Protein AF-A0A534Q1D2-F1 (afdb_monomer_lite)

Sequence (269 aa):
MFRPLPEMVKMGLDNPDNYYVSASIDPRRDYRIRGRRGTIHYLSFAAQNQNFAARDRITGGAGHLNDSELALAPDGSFEIIASAREHPGNWLRLAPDTKQILVRQTFLERARERPVEIAIECLGAPEPPPALDPARVPAQLLGSAMYAIGCAQWFADWVVGFRAKAPVNAFHLPSEDDHRRLGGDPNIRLWLGTWRLAPDEALVVEATPPKCHYWNFQLGNVWAESLDHRFQRVHINSSQAVYRDDGSFELVVAHRDPGHANWISTAGH

Foldseek 3Di:
DDDPDPVPDFAQLDDPQKDKDKDWDQQQFKKKKKWFPFFQLKKKKFQFQPQLLCLVLGPFTQFMDIPVQADADPRRMGMEMEHCDDDPGHYGHHDNRGTMMMMIGGHPPPVVGDDIDMDMDTPPDDPPDDDDDPVCVVVVVVSVVSSVVSRQVSQLVVLVVQVVQDPALDWDWDDLVVCRSNNHDNLDTDTDHHYDDDQPDKRKDKDQDDPDSKDKDFDDDSSSGTPNVVPFQGMDMPNQFDADPVRMGIAIEHCDCPVDSRYHHPNND

Secondary structure (DSSP, 8-state):
-----GGG---SS--TTEEEEEEE--TTS-EEEEEE--S-SEEEEEEE---TTSGGG---EEEEEEGGG----TTSEEEEEEESS--SSSEEEPPTT--EEEEEEE-SSTTT--PPPEEEEETT--SSPPPP-GGGHHHHHHHHHHHHHHHHHHHHHHHHHHTTTS-TTEEE---HHHHHHTT--TT----EEE----TT-EEEEEE---S-S--EEE-B-TTS-B--TTTS--EEETTTPPPPTTS-EEEEEESS--S-TTEEE-TT-

Structure (mmCIF, N/CA/C/O backbone):
data_AF-A0A534Q1D2-F1
#
_entry.id   AF-A0A534Q1D2-F1
#
loop_
_atom_site.group_PDB
_atom_site.id
_atom_site.type_symbol
_atom_site.label_atom_id
_atom_site.label_alt_id
_atom_site.label_comp_id
_atom_site.label_asym_id
_atom_site.label_entity_id
_atom_site.label_seq_id
_atom_site.pdbx_PDB_ins_code
_atom_site.Cartn_x
_atom_site.Cartn_y
_atom_site.Cartn_z
_atom_site.occupancy
_atom_site.B_iso_or_equiv
_atom_site.auth_seq_id
_atom_site.auth_comp_id
_atom_site.auth_asym_id
_atom_site.auth_atom_id
_atom_site.pdbx_PDB_model_num
ATOM 1 N N . MET A 1 1 ? -24.464 -0.354 -6.559 1.00 40.28 1 MET A N 1
ATOM 2 C CA . MET A 1 1 ? -23.948 0.786 -5.769 1.00 40.28 1 MET A CA 1
ATOM 3 C C . MET A 1 1 ? -22.912 1.500 -6.626 1.00 40.28 1 MET A C 1
ATOM 5 O O . MET A 1 1 ? -21.857 0.926 -6.855 1.00 40.28 1 MET A O 1
ATOM 9 N N . PHE A 1 2 ? -23.219 2.685 -7.162 1.00 28.73 2 PHE A N 1
ATOM 10 C CA . PHE A 1 2 ? -22.205 3.538 -7.791 1.00 28.73 2 PHE A CA 1
ATOM 11 C C . PHE A 1 2 ? -21.314 4.083 -6.668 1.00 28.73 2 PHE A C 1
ATOM 13 O O . PHE A 1 2 ? -21.805 4.803 -5.803 1.00 28.73 2 PHE A O 1
ATOM 20 N N . ARG A 1 3 ? -20.043 3.674 -6.612 1.00 40.34 3 ARG A N 1
ATOM 21 C CA . ARG A 1 3 ? -19.062 4.234 -5.670 1.00 40.34 3 ARG A CA 1
ATOM 22 C C . ARG A 1 3 ? -18.295 5.344 -6.397 1.00 40.34 3 ARG A C 1
ATOM 24 O O . ARG A 1 3 ? -17.876 5.094 -7.527 1.00 40.34 3 ARG A O 1
ATOM 31 N N . PRO A 1 4 ? -18.099 6.536 -5.807 1.00 35.62 4 PRO A N 1
ATOM 32 C CA . PRO A 1 4 ? -17.179 7.527 -6.357 1.00 35.62 4 PRO A CA 1
ATOM 33 C C . PRO A 1 4 ? -15.760 6.937 -6.325 1.00 35.62 4 PRO A C 1
ATOM 35 O O . PRO A 1 4 ? -15.128 6.865 -5.280 1.00 35.62 4 PRO A O 1
ATOM 38 N N . LEU A 1 5 ? -15.363 6.388 -7.474 1.00 48.91 5 LEU A N 1
ATOM 39 C CA . LEU A 1 5 ? -14.067 5.851 -7.905 1.00 48.91 5 LEU A CA 1
ATOM 40 C C . LEU A 1 5 ? -12.933 5.792 -6.847 1.00 48.91 5 LEU A C 1
ATOM 42 O O . LEU A 1 5 ? -12.006 6.599 -6.910 1.00 48.91 5 LEU A O 1
ATOM 46 N N . PRO A 1 6 ? -12.926 4.801 -5.933 1.00 63.53 6 PRO A N 1
ATOM 47 C CA . PRO A 1 6 ? -11.820 4.613 -4.986 1.00 63.53 6 PRO A CA 1
ATOM 48 C C . PRO A 1 6 ? -10.507 4.201 -5.675 1.00 63.53 6 PRO A C 1
ATOM 50 O O . PRO A 1 6 ? -9.436 4.585 -5.230 1.00 63.53 6 PRO A O 1
ATOM 53 N N . GLU A 1 7 ? -10.582 3.486 -6.802 1.00 70.62 7 GLU A N 1
ATOM 54 C CA . GLU A 1 7 ? -9.418 3.016 -7.580 1.00 70.62 7 GLU A CA 1
ATOM 55 C C . GLU A 1 7 ? -8.686 4.142 -8.341 1.00 70.62 7 GLU A C 1
ATOM 57 O O . GLU A 1 7 ? -7.623 3.916 -8.915 1.00 70.62 7 GLU A O 1
ATOM 62 N N . MET A 1 8 ? -9.264 5.350 -8.384 1.00 77.00 8 MET A N 1
ATOM 63 C CA . MET A 1 8 ? -8.689 6.524 -9.061 1.00 77.00 8 MET A CA 1
ATOM 64 C C . MET A 1 8 ? -7.986 7.485 -8.097 1.00 77.00 8 MET A C 1
ATOM 66 O O . MET A 1 8 ? -7.401 8.463 -8.552 1.00 77.00 8 MET A O 1
ATOM 70 N N . VAL A 1 9 ? -8.054 7.242 -6.786 1.00 86.62 9 VAL A N 1
ATOM 71 C CA . VAL A 1 9 ? -7.348 8.052 -5.789 1.00 86.62 9 VAL A CA 1
ATOM 72 C C . VAL A 1 9 ? -6.128 7.269 -5.334 1.00 86.62 9 VAL A C 1
ATOM 74 O O . VAL A 1 9 ? -6.250 6.270 -4.628 1.00 86.62 9 VAL A O 1
ATOM 77 N N . LYS A 1 10 ? -4.956 7.717 -5.777 1.00 90.12 10 LYS A N 1
ATOM 78 C CA . LYS A 1 10 ? -3.688 7.004 -5.640 1.00 90.12 10 LYS A CA 1
ATOM 79 C C . LYS A 1 10 ? -2.672 7.853 -4.909 1.00 90.12 10 LYS A C 1
ATOM 81 O O . LYS A 1 10 ? -2.709 9.078 -4.980 1.00 90.12 10 LYS A O 1
ATOM 86 N N . MET A 1 11 ? -1.812 7.194 -4.143 1.00 88.38 11 MET A N 1
ATOM 87 C CA . MET A 1 11 ? -0.863 7.880 -3.282 1.00 88.38 11 MET A CA 1
ATOM 88 C C . MET A 1 11 ? 0.226 6.919 -2.808 1.00 88.38 11 MET A C 1
ATOM 90 O O . MET A 1 11 ? -0.074 5.885 -2.213 1.00 88.38 11 MET A O 1
ATOM 94 N N . GLY A 1 12 ? 1.486 7.308 -2.992 1.00 88.44 12 GLY A N 1
ATOM 95 C CA . GLY A 1 12 ? 2.626 6.674 -2.333 1.00 88.44 12 GLY A CA 1
ATOM 96 C C . GLY A 1 12 ? 2.980 5.275 -2.802 1.00 88.44 12 GLY A C 1
ATOM 97 O O . GLY A 1 12 ? 3.298 4.426 -1.974 1.00 88.44 12 GLY A O 1
ATOM 98 N N . LEU A 1 13 ? 2.955 5.064 -4.117 1.00 92.06 13 LEU A N 1
ATOM 99 C CA . LEU A 1 13 ? 3.089 3.766 -4.770 1.00 92.06 13 LEU A CA 1
ATOM 100 C C . LEU A 1 13 ? 2.084 2.784 -4.165 1.00 92.06 13 LEU A C 1
ATOM 102 O O . LEU A 1 13 ? 2.448 1.718 -3.672 1.00 92.06 13 LEU A O 1
ATOM 106 N N . ASP A 1 14 ? 0.813 3.190 -4.178 1.00 92.88 14 ASP A N 1
ATOM 107 C CA . ASP A 1 14 ? -0.313 2.365 -3.757 1.00 92.88 14 ASP A CA 1
ATOM 108 C C . ASP A 1 14 ? -0.209 0.978 -4.394 1.00 92.88 14 ASP A C 1
ATOM 110 O O . ASP A 1 14 ? 0.035 0.860 -5.595 1.00 92.88 14 ASP A O 1
ATOM 114 N N . ASN A 1 15 ? -0.348 -0.075 -3.587 1.00 94.50 15 ASN A N 1
ATOM 115 C CA . ASN A 1 15 ? -0.260 -1.436 -4.096 1.00 94.50 15 ASN A CA 1
ATOM 116 C C . ASN A 1 15 ? -1.546 -1.781 -4.879 1.00 94.50 15 ASN A C 1
ATOM 118 O O . ASN A 1 15 ? -2.608 -1.814 -4.248 1.00 94.50 15 ASN A O 1
ATOM 122 N N . PRO A 1 16 ? -1.483 -2.101 -6.190 1.00 95.25 16 PRO A N 1
ATOM 123 C CA . PRO A 1 16 ? -2.644 -2.515 -6.985 1.00 95.25 16 PRO A CA 1
ATOM 124 C C . PRO A 1 16 ? -3.366 -3.752 -6.448 1.00 95.25 16 PRO A C 1
ATOM 126 O O . PRO A 1 16 ? -4.558 -3.943 -6.697 1.00 95.25 16 PRO A O 1
ATOM 129 N N . ASP A 1 17 ? -2.663 -4.595 -5.696 1.00 96.38 17 ASP A N 1
ATOM 130 C CA . ASP A 1 17 ? -3.223 -5.779 -5.054 1.00 96.38 17 ASP A CA 1
ATOM 131 C C . ASP A 1 17 ? -3.897 -5.456 -3.715 1.00 96.38 17 ASP A C 1
ATOM 133 O O . ASP A 1 17 ? -4.573 -6.307 -3.150 1.00 96.38 17 ASP A O 1
ATOM 137 N N . ASN A 1 18 ? -3.779 -4.235 -3.189 1.00 94.50 18 ASN A N 1
ATOM 138 C CA . ASN A 1 18 ? -4.399 -3.877 -1.919 1.00 94.50 18 ASN A CA 1
ATOM 139 C C . ASN A 1 18 ? -5.816 -3.314 -2.088 1.00 94.50 18 ASN A C 1
ATOM 141 O O . ASN A 1 18 ? -6.185 -2.683 -3.078 1.00 94.50 18 ASN A O 1
ATOM 145 N N . TYR A 1 19 ? -6.615 -3.503 -1.046 1.00 93.19 19 TYR A N 1
ATOM 146 C CA . TYR A 1 19 ? -7.805 -2.732 -0.738 1.00 93.19 19 TYR A CA 1
ATOM 147 C C . TYR A 1 19 ? -7.588 -2.049 0.609 1.00 93.19 19 TYR A C 1
ATOM 149 O O . TYR A 1 19 ? -7.548 -2.686 1.663 1.00 93.19 19 TYR A O 1
ATOM 157 N N . TYR A 1 20 ? -7.377 -0.738 0.558 1.00 91.38 20 TYR A N 1
ATOM 158 C CA . TYR A 1 20 ? -7.133 0.071 1.742 1.00 91.38 20 TYR A CA 1
ATOM 159 C C . TYR A 1 20 ? -8.450 0.616 2.282 1.00 91.38 20 TYR A C 1
ATOM 161 O O . TYR A 1 20 ? -9.256 1.177 1.540 1.00 91.38 20 TYR A O 1
ATOM 169 N N . VAL A 1 21 ? -8.643 0.500 3.591 1.00 92.12 21 VAL A N 1
ATOM 170 C CA . VAL A 1 21 ? -9.687 1.234 4.314 1.00 92.12 21 VAL A CA 1
ATOM 171 C C . VAL A 1 21 ? -9.079 1.861 5.554 1.00 92.12 21 VAL A C 1
ATOM 173 O O . VAL A 1 21 ? -8.101 1.354 6.105 1.00 92.12 21 VAL A O 1
ATOM 176 N N . SER A 1 22 ? -9.628 2.983 5.996 1.00 92.00 22 SER A N 1
ATOM 177 C CA . SER A 1 22 ? -9.112 3.672 7.169 1.00 92.00 22 SER A CA 1
ATOM 178 C C . SER A 1 22 ? -10.198 4.384 7.955 1.00 92.00 22 SER A C 1
ATOM 180 O O . SER A 1 22 ? -11.288 4.654 7.452 1.00 92.00 22 SER A O 1
ATOM 182 N N . ALA A 1 23 ? -9.872 4.691 9.206 1.00 92.75 23 ALA A N 1
ATOM 183 C CA . ALA A 1 23 ? -10.685 5.520 10.078 1.00 92.75 23 ALA A CA 1
ATOM 184 C C . ALA A 1 23 ? -9.803 6.559 10.772 1.00 92.75 23 ALA A C 1
ATOM 186 O O . ALA A 1 23 ? -8.755 6.217 11.327 1.00 92.75 23 ALA A O 1
ATOM 187 N N . SER A 1 24 ? -10.227 7.823 10.756 1.00 92.25 24 SER A N 1
ATOM 188 C CA . SER A 1 24 ? -9.632 8.862 11.600 1.00 92.25 24 SER A CA 1
ATOM 189 C C . SER A 1 24 ? -10.058 8.659 13.053 1.00 92.25 24 SER A C 1
ATOM 191 O O . SER A 1 24 ? -11.227 8.388 13.327 1.00 92.25 24 SER A O 1
ATOM 193 N N . ILE A 1 25 ? -9.118 8.816 13.984 1.00 92.44 25 ILE A N 1
ATOM 194 C CA . ILE A 1 25 ? -9.326 8.545 15.412 1.00 92.44 25 ILE A CA 1
ATOM 195 C C . ILE A 1 25 ? -8.729 9.650 16.299 1.00 92.44 25 ILE A C 1
ATOM 197 O O . ILE A 1 25 ? -7.826 10.385 15.897 1.00 92.44 25 ILE A O 1
ATOM 201 N N . ASP A 1 26 ? -9.241 9.762 17.524 1.00 92.75 26 ASP A N 1
ATOM 202 C CA . ASP A 1 26 ? -8.666 10.532 18.627 1.00 92.75 26 ASP A CA 1
ATOM 203 C C . ASP A 1 26 ? -7.921 9.550 19.545 1.00 92.75 26 ASP A C 1
ATOM 205 O O . ASP A 1 26 ? -8.566 8.712 20.175 1.00 92.75 26 ASP A O 1
ATOM 209 N N . PRO A 1 27 ? -6.586 9.636 19.669 1.00 93.56 27 PRO A N 1
ATOM 210 C CA . PRO A 1 27 ? -5.789 8.642 20.393 1.00 93.56 27 PRO A CA 1
ATOM 211 C C . PRO A 1 27 ? -6.036 8.640 21.907 1.00 93.56 27 PRO A C 1
ATOM 213 O O . PRO A 1 27 ? -5.512 7.790 22.621 1.00 93.56 27 PRO A O 1
ATOM 216 N N . ARG A 1 28 ? -6.816 9.602 22.416 1.00 94.69 28 ARG A N 1
ATOM 217 C CA . ARG A 1 28 ? -7.248 9.668 23.819 1.00 94.69 28 ARG A CA 1
ATOM 218 C C . ARG A 1 28 ? -8.479 8.805 24.104 1.00 94.69 28 ARG A C 1
ATOM 220 O O . ARG A 1 28 ? -8.912 8.744 25.253 1.00 94.69 28 ARG A O 1
ATOM 227 N N . ARG A 1 29 ? -9.086 8.222 23.070 1.00 95.69 29 ARG A N 1
ATOM 228 C CA . ARG A 1 29 ? -10.273 7.370 23.157 1.00 95.69 29 ARG A CA 1
ATOM 229 C C . ARG A 1 29 ? -9.905 5.930 22.824 1.00 95.69 29 ARG A C 1
ATOM 231 O O . ARG A 1 29 ? -8.924 5.682 22.126 1.00 95.69 29 ARG A O 1
ATOM 238 N N . ASP A 1 30 ? -10.738 5.016 23.300 1.00 97.00 30 ASP A N 1
ATOM 239 C CA . ASP A 1 30 ? -10.618 3.594 23.007 1.00 97.00 30 ASP A CA 1
ATOM 240 C C . ASP A 1 30 ? -11.627 3.223 21.913 1.00 97.00 30 ASP A C 1
ATOM 242 O O . ASP A 1 30 ? -12.740 3.757 21.861 1.00 97.00 30 ASP A O 1
ATOM 246 N N . TYR A 1 31 ? -11.240 2.311 21.030 1.00 97.94 31 TYR A N 1
ATOM 247 C CA . TYR A 1 31 ? -12.040 1.885 19.888 1.00 97.94 31 TYR A CA 1
ATOM 248 C C . TYR A 1 31 ? -12.165 0.372 19.867 1.00 97.94 31 TYR A C 1
ATOM 250 O O . TYR A 1 31 ? -11.216 -0.339 20.198 1.00 97.94 31 TYR A O 1
ATOM 258 N N . ARG A 1 32 ? -13.318 -0.118 19.413 1.00 98.12 32 ARG A N 1
ATOM 259 C CA . ARG A 1 32 ? -13.507 -1.531 19.095 1.00 98.12 32 ARG A CA 1
ATOM 260 C C . ARG A 1 32 ? -13.618 -1.698 17.589 1.00 98.12 32 ARG A C 1
ATOM 262 O O . ARG A 1 32 ? -14.435 -1.040 16.949 1.00 98.12 32 ARG A O 1
ATOM 269 N N . ILE A 1 33 ? -12.817 -2.604 17.042 1.00 98.38 33 ILE A N 1
ATOM 270 C CA . ILE A 1 33 ? -12.841 -2.997 15.635 1.00 98.38 33 ILE A CA 1
ATOM 271 C C . ILE A 1 33 ? -13.309 -4.447 15.562 1.00 98.38 33 ILE A C 1
ATOM 273 O O . ILE A 1 33 ? -12.753 -5.309 16.237 1.00 98.38 33 ILE A O 1
ATOM 277 N N . ARG A 1 34 ? -14.332 -4.723 14.755 1.00 98.06 34 ARG A N 1
ATOM 278 C CA . ARG A 1 34 ? -14.918 -6.059 14.589 1.00 98.06 34 ARG A CA 1
ATOM 279 C C . ARG A 1 34 ? -14.983 -6.443 13.120 1.00 98.06 34 ARG A C 1
ATOM 281 O O . ARG A 1 34 ? -15.248 -5.596 12.267 1.00 98.06 34 ARG A O 1
ATOM 288 N N . GLY A 1 35 ? -14.785 -7.725 12.843 1.00 96.38 35 GLY A N 1
ATOM 289 C CA . GLY A 1 35 ? -14.889 -8.289 11.501 1.00 96.38 35 GLY A CA 1
ATOM 290 C C . GLY A 1 35 ? -14.843 -9.815 11.517 1.00 96.38 35 GLY A C 1
ATOM 291 O O . GLY A 1 35 ? -14.852 -10.447 12.574 1.00 96.38 35 GLY A O 1
ATOM 292 N N . ARG A 1 36 ? -14.795 -10.418 10.328 1.00 96.06 36 ARG A N 1
ATOM 293 C CA . ARG A 1 36 ? -14.562 -11.860 10.136 1.00 96.06 36 ARG A CA 1
ATOM 294 C C . ARG A 1 36 ? -13.372 -12.048 9.212 1.00 96.06 36 ARG A C 1
ATOM 296 O O . ARG A 1 36 ? -13.309 -11.364 8.201 1.00 96.06 36 ARG A O 1
ATOM 303 N N . ARG A 1 37 ? -12.456 -12.976 9.511 1.00 94.81 37 ARG A N 1
ATOM 304 C CA . ARG A 1 37 ? -11.187 -13.130 8.767 1.00 94.81 37 ARG A CA 1
ATOM 305 C C . ARG A 1 37 ? -11.383 -13.269 7.251 1.00 94.81 37 ARG A C 1
ATOM 307 O O . ARG A 1 37 ? -10.545 -12.786 6.496 1.00 94.81 37 ARG A O 1
ATOM 314 N N . GLY A 1 38 ? -12.494 -13.859 6.808 1.00 94.25 38 GLY A N 1
ATOM 315 C CA . GLY A 1 38 ? -12.856 -13.925 5.392 1.00 94.25 38 GLY A CA 1
ATOM 316 C C . GLY A 1 38 ? -11.825 -14.687 4.558 1.00 94.25 38 GLY A C 1
ATOM 317 O O . GLY A 1 38 ? -11.162 -15.586 5.065 1.00 94.25 38 GLY A O 1
ATOM 318 N N . THR A 1 39 ? -11.716 -14.335 3.275 1.00 96.56 39 THR A N 1
ATOM 319 C CA . THR A 1 39 ? -10.866 -15.047 2.302 1.00 96.56 39 THR A CA 1
ATOM 320 C C . THR A 1 39 ? -9.719 -14.211 1.745 1.00 96.56 39 THR A C 1
ATOM 322 O O . THR A 1 39 ? -8.952 -14.735 0.951 1.00 96.56 39 THR A O 1
ATOM 325 N N . ILE A 1 40 ? -9.587 -12.936 2.132 1.00 97.19 40 ILE A N 1
ATOM 326 C CA . ILE A 1 40 ? -8.468 -12.093 1.690 1.00 97.19 40 ILE A CA 1
ATOM 327 C C . ILE A 1 40 ? -7.126 -12.752 2.032 1.00 97.19 40 ILE A C 1
ATOM 329 O O . ILE A 1 40 ? -6.987 -13.296 3.130 1.00 97.19 40 ILE A O 1
ATOM 333 N N . HIS A 1 41 ? -6.144 -12.705 1.131 1.00 97.38 41 HIS A N 1
ATOM 334 C CA . HIS A 1 41 ? -4.861 -13.377 1.356 1.00 97.38 41 HIS A CA 1
ATOM 335 C C . HIS A 1 41 ? -4.127 -12.838 2.585 1.00 97.38 41 HIS A C 1
ATOM 337 O O . HIS A 1 41 ? -3.767 -13.608 3.468 1.00 97.38 41 HIS A O 1
ATOM 343 N N . TYR A 1 42 ? -3.992 -11.515 2.694 1.00 97.06 42 TYR A N 1
ATOM 344 C CA . TYR A 1 42 ? -3.349 -10.863 3.837 1.00 97.06 42 TYR A CA 1
ATOM 345 C C . TYR A 1 42 ? -4.200 -9.717 4.378 1.00 97.06 42 TYR A C 1
ATOM 347 O O . TYR A 1 42 ? -4.820 -8.963 3.622 1.00 97.06 42 TYR A O 1
ATOM 355 N N . LEU A 1 43 ? -4.212 -9.576 5.702 1.00 96.81 43 LEU A N 1
ATOM 356 C CA . LEU A 1 43 ? -4.923 -8.523 6.417 1.00 96.81 43 LEU A CA 1
ATOM 357 C C . LEU A 1 43 ? -4.008 -7.949 7.500 1.00 96.81 43 LEU A C 1
ATOM 359 O O . LEU A 1 43 ? -3.499 -8.692 8.333 1.00 96.81 43 LEU A O 1
ATOM 363 N N . SER A 1 44 ? -3.844 -6.627 7.527 1.00 95.62 44 SER A N 1
ATOM 364 C CA . SER A 1 44 ? -3.133 -5.944 8.608 1.00 95.62 44 SER A CA 1
ATOM 365 C C . SER A 1 44 ? -3.800 -4.649 9.044 1.00 95.62 44 SER A C 1
ATOM 367 O O . SER A 1 44 ? -4.503 -3.993 8.275 1.00 95.62 44 SER A O 1
ATOM 369 N N . PHE A 1 45 ? -3.558 -4.283 10.299 1.00 95.31 45 PHE A N 1
ATOM 370 C CA . PHE A 1 45 ? -4.053 -3.093 10.973 1.00 95.31 45 PHE A CA 1
ATOM 371 C C . PHE A 1 45 ? -2.860 -2.301 11.483 1.00 95.31 45 PHE A C 1
ATOM 373 O O . PHE A 1 45 ? -1.992 -2.843 12.159 1.00 95.31 45 PHE A O 1
ATOM 380 N N . ALA A 1 46 ? -2.820 -1.008 11.192 1.00 91.81 46 ALA A N 1
ATOM 381 C CA . ALA A 1 46 ? -1.750 -0.133 11.635 1.00 91.81 46 ALA A CA 1
ATOM 382 C C . ALA A 1 46 ? -2.328 1.140 12.253 1.00 91.81 46 ALA A C 1
ATOM 384 O O . ALA A 1 46 ? -3.070 1.875 11.603 1.00 91.81 46 ALA A O 1
ATOM 385 N N . ALA A 1 47 ? -1.948 1.425 13.494 1.00 91.69 47 ALA A N 1
ATOM 386 C CA . ALA A 1 47 ? -2.195 2.704 14.144 1.00 91.69 47 ALA A CA 1
ATOM 387 C C . ALA A 1 47 ? -1.115 3.689 13.689 1.00 91.69 47 ALA A C 1
ATOM 389 O O . ALA A 1 47 ? 0.045 3.527 14.051 1.00 91.69 47 ALA A O 1
ATOM 390 N N . GLN A 1 48 ? -1.460 4.676 12.863 1.00 85.38 48 GLN A N 1
ATOM 391 C CA . GLN A 1 48 ? -0.488 5.533 12.184 1.00 85.38 48 GLN A CA 1
ATOM 392 C C . GLN A 1 48 ? -0.750 7.029 12.386 1.00 85.38 48 GLN A C 1
ATOM 394 O O . GLN A 1 48 ? -1.868 7.489 12.650 1.00 85.38 48 GLN A O 1
ATOM 399 N N . ASN A 1 49 ? 0.321 7.796 12.203 1.00 80.56 49 ASN A N 1
ATOM 400 C CA . ASN A 1 49 ? 0.291 9.241 12.046 1.00 80.56 49 ASN A CA 1
ATOM 401 C C . ASN A 1 49 ? 0.928 9.612 10.695 1.00 80.56 49 ASN A C 1
ATOM 403 O O . ASN A 1 49 ? 2.122 9.887 10.604 1.00 80.56 49 ASN A O 1
ATOM 407 N N . GLN A 1 50 ? 0.128 9.568 9.627 1.00 70.88 50 GLN A N 1
ATOM 408 C CA . GLN A 1 50 ? 0.540 9.943 8.269 1.00 70.88 50 GLN A CA 1
ATOM 409 C C . GLN A 1 50 ? -0.028 11.320 7.903 1.00 70.88 50 GLN A C 1
ATOM 411 O O . GLN A 1 50 ? -0.953 11.451 7.100 1.00 70.88 50 GLN A O 1
ATOM 416 N N . ASN A 1 51 ? 0.509 12.373 8.521 1.00 70.81 51 ASN A N 1
ATOM 417 C CA . ASN A 1 51 ? 0.188 13.743 8.130 1.00 70.81 51 ASN A CA 1
ATOM 418 C C . ASN A 1 51 ? 1.233 14.282 7.143 1.00 70.81 51 ASN A C 1
ATOM 420 O O . ASN A 1 51 ? 2.213 14.905 7.546 1.00 70.81 51 ASN A O 1
ATOM 424 N N . PHE A 1 52 ? 1.005 14.085 5.843 1.00 69.25 52 PHE A N 1
ATOM 425 C CA . PHE A 1 52 ? 1.934 14.530 4.796 1.00 69.25 52 PHE A CA 1
ATOM 426 C C . PHE A 1 52 ? 2.086 16.060 4.691 1.00 69.25 52 PHE A C 1
ATOM 428 O O . PHE A 1 52 ? 3.061 16.536 4.113 1.00 69.25 52 PHE A O 1
ATOM 435 N N . ALA A 1 53 ? 1.183 16.846 5.294 1.00 59.19 53 ALA A N 1
ATOM 436 C CA . ALA A 1 53 ? 1.333 18.301 5.399 1.00 59.19 53 ALA A CA 1
ATOM 437 C C . ALA A 1 53 ? 2.259 18.745 6.547 1.00 59.19 53 ALA A C 1
ATOM 439 O O . ALA A 1 53 ? 2.690 19.895 6.570 1.00 59.19 53 ALA A O 1
ATOM 440 N N . ALA A 1 54 ? 2.585 17.853 7.488 1.00 61.34 54 ALA A N 1
ATOM 441 C CA . ALA A 1 54 ? 3.479 18.110 8.616 1.00 61.34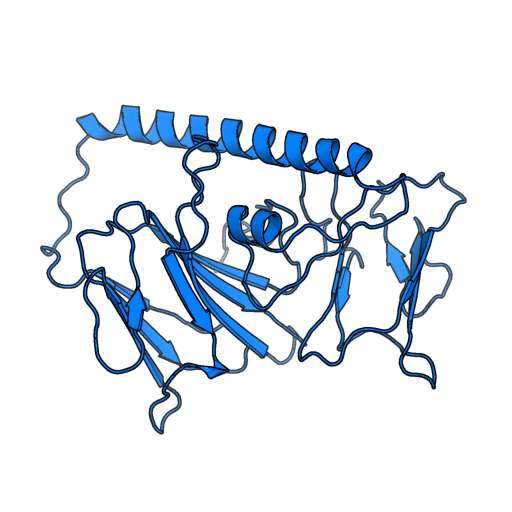 54 ALA A CA 1
ATOM 442 C C . ALA A 1 54 ? 4.614 17.075 8.618 1.00 61.34 54 ALA A C 1
ATOM 444 O O . ALA A 1 54 ? 4.606 16.106 9.378 1.00 61.34 54 ALA A O 1
ATOM 445 N N . ARG A 1 55 ? 5.574 17.272 7.703 1.00 57.75 55 ARG A N 1
ATOM 446 C CA . ARG A 1 55 ? 6.640 16.308 7.367 1.00 57.75 55 ARG A CA 1
ATOM 447 C C . ARG A 1 55 ? 7.499 15.879 8.563 1.00 57.75 55 ARG A C 1
ATOM 449 O O . ARG A 1 55 ? 7.999 14.762 8.581 1.00 57.75 55 ARG A O 1
ATOM 456 N N . ASP A 1 56 ? 7.651 16.752 9.554 1.00 55.25 56 ASP A N 1
ATOM 457 C CA . ASP A 1 56 ? 8.396 16.546 10.802 1.00 55.25 56 ASP A CA 1
ATOM 458 C C . ASP A 1 56 ? 7.660 15.664 11.827 1.00 55.25 56 ASP A C 1
ATOM 460 O O . ASP A 1 56 ? 8.243 15.279 12.839 1.00 55.25 56 ASP A O 1
ATOM 464 N N . ARG A 1 57 ? 6.385 15.335 11.581 1.00 54.41 57 ARG A N 1
ATOM 465 C CA . ARG A 1 57 ? 5.507 14.623 12.525 1.00 54.41 57 ARG A CA 1
ATOM 466 C C . ARG A 1 57 ? 5.082 13.234 12.060 1.00 54.41 57 ARG A C 1
ATOM 468 O O . ARG A 1 57 ? 4.220 12.640 12.700 1.00 54.41 57 ARG A O 1
ATOM 475 N N . ILE A 1 58 ? 5.646 12.715 10.968 1.00 57.78 58 ILE A N 1
ATOM 476 C CA . ILE A 1 58 ? 5.389 11.335 10.538 1.00 57.78 58 ILE A CA 1
ATOM 477 C C . ILE A 1 58 ? 6.261 10.402 11.385 1.00 57.78 58 ILE A C 1
ATOM 479 O O . ILE A 1 58 ? 7.475 10.331 11.209 1.00 57.78 58 ILE A O 1
ATOM 483 N N . THR A 1 59 ? 5.646 9.698 12.330 1.00 55.56 59 THR A N 1
ATOM 484 C CA . THR A 1 59 ? 6.344 8.899 13.355 1.00 55.56 59 THR A CA 1
ATOM 485 C C . THR A 1 59 ? 6.274 7.386 13.116 1.00 55.56 59 THR A C 1
ATOM 487 O O . THR A 1 59 ? 6.682 6.602 13.969 1.00 55.56 59 THR A O 1
ATOM 490 N N . GLY A 1 60 ? 5.828 6.944 11.935 1.00 58.97 60 GLY A N 1
ATOM 491 C CA . GLY A 1 60 ? 5.560 5.527 11.675 1.00 58.97 60 GLY A CA 1
ATOM 492 C C . GLY A 1 60 ? 4.334 5.018 12.446 1.00 58.97 60 GLY A C 1
ATOM 493 O O . GLY A 1 60 ? 3.510 5.799 12.925 1.00 58.97 60 GLY A O 1
ATOM 494 N N . GLY A 1 61 ? 4.157 3.696 12.505 1.00 67.56 61 GLY A N 1
ATOM 495 C CA . GLY A 1 61 ? 3.030 3.078 13.210 1.00 67.56 61 GLY A CA 1
ATOM 496 C C . GLY A 1 61 ? 3.281 2.922 14.715 1.00 67.56 61 GLY A C 1
ATOM 497 O O . GLY A 1 61 ? 4.282 2.332 15.108 1.00 67.56 61 GLY A O 1
ATOM 498 N N . ALA A 1 62 ? 2.363 3.400 15.558 1.00 77.31 62 ALA A N 1
ATOM 499 C CA . ALA A 1 62 ? 2.384 3.243 17.018 1.00 77.31 62 ALA A CA 1
ATOM 500 C C . ALA A 1 62 ? 2.060 1.818 17.501 1.00 77.31 62 ALA A C 1
ATOM 502 O O . ALA A 1 62 ? 2.417 1.443 18.625 1.00 77.31 62 ALA A O 1
ATOM 503 N N . GLY A 1 63 ? 1.376 1.066 16.642 1.00 87.75 63 GLY A N 1
ATOM 504 C CA . GLY A 1 63 ? 0.978 -0.321 16.810 1.00 87.75 63 GLY A CA 1
ATOM 505 C C . GLY A 1 63 ? 0.664 -0.927 15.443 1.00 87.75 63 GLY A C 1
ATOM 506 O O . GLY A 1 63 ? 0.211 -0.226 14.530 1.00 87.75 63 GLY A O 1
ATOM 507 N N . HIS A 1 64 ? 0.926 -2.221 15.302 1.00 92.81 64 HIS A N 1
ATOM 508 C CA . HIS A 1 64 ? 0.630 -3.005 14.109 1.00 92.81 64 HIS A CA 1
ATOM 509 C C . HIS A 1 64 ? 0.165 -4.395 14.539 1.00 92.81 64 HIS A C 1
ATOM 511 O O . HIS A 1 64 ? 0.640 -4.908 15.547 1.00 92.81 64 HIS A O 1
ATOM 517 N N . LEU A 1 65 ? -0.796 -4.943 13.804 1.00 94.31 65 LEU A N 1
ATOM 518 C CA . LEU A 1 65 ? -1.224 -6.333 13.889 1.00 94.31 65 LEU A CA 1
ATOM 519 C C . LEU A 1 65 ? -1.414 -6.848 12.470 1.00 94.31 65 LEU A C 1
ATOM 521 O O . LEU A 1 65 ? -1.961 -6.137 11.622 1.00 94.31 65 LEU A O 1
ATOM 525 N N . ASN A 1 66 ? -1.046 -8.094 12.225 1.00 94.56 66 ASN A N 1
ATOM 526 C CA . ASN A 1 66 ? -1.445 -8.819 11.029 1.00 94.56 66 ASN A CA 1
ATOM 527 C C . ASN A 1 66 ? -2.282 -10.053 11.373 1.00 94.56 66 ASN A C 1
ATOM 529 O O . ASN A 1 66 ? -2.430 -10.440 12.529 1.00 94.56 66 ASN A O 1
ATOM 533 N N . ASP A 1 67 ? -2.874 -10.650 10.352 1.00 93.31 67 ASP A N 1
ATOM 534 C CA . ASP A 1 67 ? -3.785 -11.776 10.469 1.00 93.31 67 ASP A CA 1
ATOM 535 C C . ASP A 1 67 ? -3.209 -13.012 11.159 1.00 93.31 67 ASP A C 1
ATOM 537 O O . ASP A 1 67 ? -3.965 -13.708 11.834 1.00 93.31 67 ASP A O 1
ATOM 541 N N . SER A 1 68 ? -1.905 -13.269 11.038 1.00 93.81 68 SER A N 1
ATOM 542 C CA . SER A 1 68 ? -1.255 -14.383 11.741 1.00 93.81 68 SER A CA 1
ATOM 543 C C . SER A 1 68 ? -1.173 -14.179 13.259 1.00 93.81 68 SER A C 1
ATOM 545 O O . SER A 1 68 ? -1.044 -15.150 14.003 1.00 93.81 68 SER A O 1
ATOM 547 N N . GLU A 1 69 ? -1.293 -12.933 13.724 1.00 94.19 69 GLU A N 1
ATOM 548 C CA . GLU A 1 69 ? -1.267 -12.554 15.140 1.00 94.19 69 GLU A CA 1
ATOM 549 C C . GLU A 1 69 ? -2.676 -12.468 15.748 1.00 94.19 69 GLU A C 1
ATOM 551 O O . GLU A 1 69 ? -2.819 -12.382 16.969 1.00 94.19 69 GLU A O 1
ATOM 556 N N . LEU A 1 70 ? -3.731 -12.482 14.922 1.00 96.06 70 LEU A N 1
ATOM 557 C CA . LEU A 1 70 ? -5.104 -12.337 15.398 1.00 96.06 70 LEU A CA 1
ATOM 558 C C . LEU A 1 70 ? -5.606 -13.624 16.056 1.00 96.06 70 LEU A C 1
ATOM 560 O O . LEU A 1 70 ? -5.754 -14.668 15.421 1.00 96.06 70 LEU A O 1
ATOM 564 N N . ALA A 1 71 ? -6.008 -13.511 17.316 1.00 97.50 71 ALA A N 1
ATOM 565 C CA . ALA A 1 71 ? -6.873 -14.483 17.956 1.00 97.50 71 ALA A CA 1
ATOM 566 C C . ALA A 1 71 ? -8.268 -14.419 17.316 1.00 97.50 71 ALA A C 1
ATOM 568 O O . ALA A 1 71 ? -8.973 -13.407 17.416 1.00 97.50 71 ALA A O 1
ATOM 569 N N . LEU A 1 72 ? -8.657 -15.512 16.661 1.00 97.44 72 LEU A N 1
ATOM 570 C CA . LEU A 1 72 ? -9.966 -15.677 16.036 1.00 97.44 72 LEU A CA 1
ATOM 571 C C . LEU A 1 72 ? -10.886 -16.505 16.936 1.00 97.44 72 LEU A C 1
ATOM 573 O O . LEU A 1 72 ? -10.469 -17.488 17.550 1.00 97.44 72 LEU A O 1
ATOM 577 N N . ALA A 1 73 ? -12.160 -16.133 16.977 1.00 97.00 73 ALA A N 1
ATOM 578 C CA . ALA A 1 73 ? -13.200 -16.972 17.553 1.00 97.00 73 ALA A CA 1
ATOM 579 C C . ALA A 1 73 ? -13.454 -18.216 16.670 1.00 97.00 73 ALA A C 1
ATOM 581 O O . ALA A 1 73 ? -13.095 -18.213 15.489 1.00 97.00 73 ALA A O 1
ATOM 582 N N . PRO A 1 74 ? -14.126 -19.267 17.185 1.00 97.12 74 PRO A N 1
ATOM 583 C CA . PRO A 1 74 ? -14.397 -20.490 16.418 1.00 97.12 74 PRO A CA 1
ATOM 584 C C . PRO A 1 74 ? -15.176 -20.276 15.113 1.00 97.12 74 PRO A C 1
ATOM 586 O O . PRO A 1 74 ? -15.068 -21.075 14.189 1.00 97.12 74 PRO A O 1
ATOM 589 N N . ASP A 1 75 ? -15.960 -19.202 15.021 1.00 95.56 75 ASP A N 1
ATOM 590 C CA . ASP A 1 75 ? -16.704 -18.843 13.814 1.00 95.56 75 ASP A CA 1
ATOM 591 C C . ASP A 1 75 ? -15.872 -18.005 12.814 1.00 95.56 75 ASP A C 1
ATOM 593 O O . ASP A 1 75 ? -16.375 -17.599 11.764 1.00 95.56 75 ASP A O 1
ATOM 597 N N . GLY A 1 76 ? -14.602 -17.733 13.126 1.00 95.44 76 GLY A N 1
ATOM 598 C CA . GLY A 1 76 ? -13.693 -16.913 12.326 1.00 95.44 76 GLY A CA 1
ATOM 599 C C . GLY A 1 76 ? -13.883 -15.403 12.497 1.00 95.44 76 GLY A C 1
ATOM 600 O O . GLY A 1 76 ? -13.314 -14.630 11.720 1.00 95.44 76 GLY A O 1
ATOM 601 N N . SER A 1 77 ? -14.690 -14.960 13.467 1.00 97.44 77 SER A N 1
ATOM 602 C CA . SER A 1 77 ? -14.771 -13.548 13.848 1.00 97.44 77 SER A CA 1
ATOM 603 C C . SER A 1 77 ? -13.559 -13.105 14.669 1.00 97.44 77 SER A C 1
ATOM 605 O O . SER A 1 77 ? -12.895 -13.913 15.319 1.00 97.44 77 SER A O 1
ATOM 607 N N . PHE A 1 78 ? -13.265 -11.808 14.626 1.00 97.56 78 PHE A N 1
ATOM 608 C CA . PHE A 1 78 ? -12.261 -11.175 15.474 1.00 97.56 78 PHE A CA 1
ATOM 609 C C . PHE A 1 78 ? -12.800 -9.872 16.061 1.00 97.56 78 PHE A C 1
ATOM 611 O O . PHE A 1 78 ? -13.611 -9.168 15.451 1.00 97.56 78 PHE A O 1
ATOM 618 N N . GLU A 1 79 ? -12.290 -9.541 17.241 1.00 98.06 79 GLU A N 1
ATOM 619 C CA . GLU A 1 79 ? -12.441 -8.242 17.884 1.00 98.06 79 GLU A CA 1
ATOM 620 C C . GLU A 1 79 ? -11.046 -7.721 18.229 1.00 98.06 79 GLU A C 1
ATOM 622 O O . GLU A 1 79 ? -10.231 -8.481 18.748 1.00 98.06 79 GLU A O 1
ATOM 627 N N . ILE A 1 80 ? -10.776 -6.453 17.918 1.00 98.50 80 ILE A N 1
ATOM 628 C CA . ILE A 1 80 ? -9.546 -5.738 18.271 1.00 98.50 80 ILE A CA 1
ATOM 629 C C . ILE A 1 80 ? -9.926 -4.525 19.116 1.00 98.50 80 ILE A C 1
ATOM 631 O O . ILE A 1 80 ? -10.794 -3.740 18.720 1.00 98.50 80 ILE A O 1
ATOM 635 N N . ILE A 1 81 ? -9.247 -4.344 20.247 1.00 98.44 81 ILE A N 1
ATOM 636 C CA . ILE A 1 81 ? -9.315 -3.108 21.029 1.00 98.44 81 ILE A CA 1
ATOM 637 C C . ILE A 1 81 ? -8.138 -2.221 20.635 1.00 98.44 81 ILE A C 1
ATOM 639 O O . ILE A 1 81 ? -6.984 -2.614 20.791 1.00 98.44 81 ILE A O 1
ATOM 643 N N . ALA A 1 82 ? -8.425 -1.029 20.115 1.00 97.94 82 ALA A N 1
ATOM 644 C CA . ALA A 1 82 ? -7.410 -0.022 19.839 1.00 97.94 82 ALA A CA 1
ATOM 645 C C . ALA A 1 82 ? -7.442 1.060 20.922 1.00 97.94 82 ALA A C 1
ATOM 647 O O . ALA A 1 82 ? -8.448 1.751 21.087 1.00 97.94 82 ALA A O 1
ATOM 648 N N . SER A 1 83 ? -6.352 1.192 21.672 1.00 97.31 83 SER A N 1
ATOM 649 C CA . SER A 1 83 ? -6.287 2.017 22.885 1.00 97.31 83 SER A CA 1
ATOM 650 C C . SER A 1 83 ? -4.849 2.396 23.235 1.00 97.31 83 SER A C 1
ATOM 652 O O . SER A 1 83 ? -3.891 1.723 22.844 1.00 97.31 83 SER A O 1
ATOM 654 N N . ALA A 1 84 ? -4.685 3.463 24.021 1.00 95.94 84 ALA A N 1
ATOM 655 C CA . ALA A 1 84 ? -3.381 3.831 24.582 1.00 95.94 84 ALA A CA 1
ATOM 656 C C . ALA A 1 84 ? -2.949 2.903 25.734 1.00 95.94 84 ALA A C 1
ATOM 658 O O . ALA A 1 84 ? -1.757 2.694 25.956 1.00 95.94 84 ALA A O 1
ATOM 659 N N . ARG A 1 85 ? -3.921 2.353 26.473 1.00 95.69 85 ARG A N 1
ATOM 660 C CA . ARG A 1 85 ? -3.700 1.352 27.527 1.00 95.69 85 ARG A CA 1
ATOM 661 C C . ARG A 1 85 ? -3.680 -0.043 26.929 1.00 95.69 85 ARG A C 1
ATOM 663 O O . ARG A 1 85 ? -4.390 -0.284 25.961 1.00 95.69 85 ARG A O 1
ATOM 670 N N . GLU A 1 86 ? -2.916 -0.939 27.531 1.00 96.31 86 GLU A N 1
ATOM 671 C CA . GLU A 1 86 ? -2.876 -2.351 27.154 1.00 96.31 86 GLU A CA 1
ATOM 672 C C . GLU A 1 86 ? -4.197 -3.065 27.470 1.00 96.31 86 GLU A C 1
A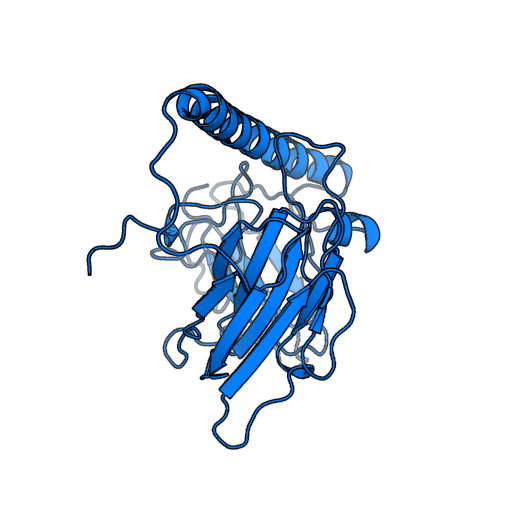TOM 674 O O . GLU A 1 86 ? -4.832 -2.792 28.492 1.00 96.31 86 GLU A O 1
ATOM 679 N N . HIS A 1 87 ? -4.610 -3.967 26.578 1.00 96.00 87 HIS A N 1
ATOM 680 C CA . HIS A 1 87 ? -5.786 -4.822 26.730 1.00 96.00 87 HIS A CA 1
ATOM 681 C C . HIS A 1 87 ? -5.424 -6.281 26.417 1.00 96.00 87 HIS A C 1
ATOM 683 O O . HIS A 1 87 ? -4.546 -6.524 25.591 1.00 96.00 87 HIS A O 1
ATOM 689 N N . PRO A 1 88 ? -6.098 -7.263 27.042 1.00 95.94 88 PRO A N 1
ATOM 690 C CA . PRO A 1 88 ? -5.904 -8.667 26.703 1.00 95.94 88 PRO A CA 1
ATOM 691 C C . PRO A 1 88 ? -6.469 -8.997 25.313 1.00 95.94 88 PRO A C 1
ATOM 693 O O . PRO A 1 88 ? -7.426 -8.373 24.852 1.00 95.94 88 PRO A O 1
ATOM 696 N N . GLY A 1 89 ? -5.931 -10.045 24.687 1.00 96.44 89 GLY A N 1
ATOM 697 C CA . GLY A 1 89 ? -6.353 -10.493 23.359 1.00 96.44 89 GLY A CA 1
ATOM 698 C C . GLY A 1 89 ? -5.763 -9.627 22.248 1.00 96.44 89 GLY A C 1
ATOM 699 O O . GLY A 1 89 ? -4.614 -9.200 22.336 1.00 96.44 89 GLY A O 1
ATOM 700 N N . ASN A 1 90 ? -6.540 -9.375 21.192 1.00 98.19 90 ASN A N 1
ATOM 701 C CA . ASN A 1 90 ? -6.070 -8.552 20.081 1.00 98.19 90 ASN A CA 1
ATOM 702 C C . ASN A 1 90 ? -6.076 -7.073 20.493 1.00 98.19 90 ASN A C 1
ATOM 704 O O . ASN A 1 90 ? -7.125 -6.421 20.518 1.00 98.19 90 ASN A O 1
ATOM 708 N N . TRP A 1 91 ? -4.898 -6.538 20.794 1.00 97.81 91 TRP A N 1
ATOM 709 C CA . TRP A 1 91 ? -4.720 -5.144 21.180 1.00 97.81 91 TRP A CA 1
ATOM 710 C C . TRP A 1 91 ? -3.873 -4.388 20.158 1.00 97.81 91 TRP A C 1
ATOM 712 O O . TRP A 1 91 ? -2.742 -4.765 19.859 1.00 97.81 91 TRP A O 1
ATOM 722 N N . LEU A 1 92 ? -4.420 -3.286 19.642 1.00 96.88 92 LEU A N 1
ATOM 723 C CA . LEU A 1 92 ? -3.715 -2.370 18.753 1.00 96.88 92 LEU A CA 1
ATOM 724 C C . LEU A 1 92 ? -3.331 -1.100 19.519 1.00 96.88 92 LEU A C 1
ATOM 726 O O . LEU A 1 92 ? -4.163 -0.231 19.786 1.00 96.88 92 LEU A O 1
ATOM 730 N N . ARG A 1 93 ? -2.047 -0.970 19.854 1.00 95.19 93 ARG A N 1
ATOM 731 C CA . ARG A 1 93 ? -1.531 0.179 20.605 1.00 95.19 93 ARG A CA 1
ATOM 732 C C . ARG A 1 93 ? -1.717 1.504 19.855 1.00 95.19 93 ARG A C 1
ATOM 734 O O . ARG A 1 93 ? -1.292 1.645 18.709 1.00 95.19 93 ARG A O 1
ATOM 741 N N . LEU A 1 94 ? -2.257 2.506 20.551 1.00 94.62 94 LEU A N 1
ATOM 742 C CA . LEU A 1 94 ? -2.312 3.902 20.104 1.00 94.62 94 LEU A CA 1
ATOM 743 C C . LEU A 1 94 ? -1.248 4.742 20.825 1.00 94.62 94 LEU A C 1
ATOM 745 O O . LEU A 1 94 ? -1.117 4.682 22.047 1.00 94.62 94 LEU A O 1
ATOM 749 N N . ALA A 1 95 ? -0.503 5.559 20.081 1.00 91.75 95 ALA A N 1
ATOM 750 C CA . ALA A 1 95 ? 0.377 6.583 20.646 1.00 91.75 95 ALA A CA 1
ATOM 751 C C . ALA A 1 95 ? -0.345 7.942 20.720 1.00 91.75 95 ALA A C 1
ATOM 753 O O . ALA A 1 95 ? -1.298 8.161 19.968 1.00 91.75 95 ALA A O 1
ATOM 754 N N . PRO A 1 96 ? 0.111 8.891 21.564 1.00 91.12 96 PRO A N 1
ATOM 755 C CA . PRO A 1 96 ? -0.528 10.206 21.719 1.00 91.12 96 PRO A CA 1
ATOM 756 C C . PRO A 1 96 ? -0.695 11.012 20.422 1.00 91.12 96 PRO A C 1
ATOM 758 O O . PRO A 1 96 ? -1.551 11.894 20.327 1.00 91.12 96 PRO A O 1
ATOM 761 N N . ASP A 1 97 ? 0.127 10.727 19.419 1.00 88.38 97 ASP A N 1
ATOM 762 C CA . ASP A 1 97 ? 0.129 11.369 18.113 1.00 88.38 97 ASP A CA 1
ATOM 763 C C . ASP A 1 97 ? -0.577 10.550 17.022 1.00 88.38 97 ASP A C 1
ATOM 765 O O . ASP A 1 97 ? -0.735 11.057 15.916 1.00 88.38 97 ASP A O 1
ATOM 769 N N . THR A 1 98 ? -1.075 9.342 17.312 1.00 89.94 98 THR A N 1
ATOM 770 C CA . THR A 1 98 ? -1.835 8.539 16.337 1.00 89.94 98 THR A CA 1
ATOM 771 C C . THR A 1 98 ? -3.080 9.299 15.874 1.00 89.94 98 THR A C 1
ATOM 773 O O . THR A 1 98 ? -3.800 9.878 16.688 1.00 89.94 98 THR A O 1
ATOM 776 N N . LYS A 1 99 ? -3.339 9.314 14.560 1.00 89.00 99 LYS A N 1
ATOM 777 C CA . LYS A 1 99 ? -4.496 10.011 13.956 1.00 89.00 99 LYS A CA 1
ATOM 778 C C . LYS A 1 99 ? -5.388 9.115 13.119 1.00 89.00 99 LYS A C 1
ATOM 780 O O . LYS A 1 99 ? -6.513 9.502 12.807 1.00 89.00 99 LYS A O 1
ATOM 785 N N . GLN A 1 100 ? -4.903 7.936 12.757 1.00 90.50 100 GLN A N 1
ATOM 786 C CA . GLN A 1 100 ? -5.595 7.050 11.845 1.00 90.50 100 GLN A CA 1
ATOM 787 C C . GLN A 1 100 ? -5.312 5.597 12.197 1.00 90.50 100 GLN A C 1
ATOM 789 O O . GLN A 1 100 ? -4.200 5.248 12.587 1.00 90.50 100 GLN A O 1
ATOM 794 N N . ILE A 1 101 ? -6.312 4.748 11.997 1.00 93.69 101 ILE A N 1
ATOM 795 C CA . ILE A 1 101 ? -6.111 3.309 11.860 1.00 93.69 101 ILE A CA 1
ATOM 796 C C . ILE A 1 101 ? -6.242 2.988 10.374 1.00 93.69 101 ILE A C 1
ATOM 798 O O . ILE A 1 101 ? -7.265 3.290 9.758 1.00 93.69 101 ILE A O 1
ATOM 802 N N . LEU A 1 102 ? -5.180 2.442 9.790 1.00 92.06 102 LEU A N 1
ATOM 803 C CA . LEU A 1 102 ? -5.122 1.992 8.406 1.00 92.06 102 LEU A CA 1
ATOM 804 C C . LEU A 1 102 ? -5.239 0.473 8.377 1.00 92.06 102 LEU A C 1
ATOM 806 O O . LEU A 1 102 ? -4.495 -0.217 9.071 1.00 92.06 102 LEU A O 1
ATOM 810 N N . VAL A 1 103 ? -6.132 -0.037 7.540 1.00 94.25 103 VAL A N 1
ATOM 811 C CA . VAL A 1 103 ? -6.254 -1.462 7.263 1.00 94.25 103 VAL A CA 1
ATOM 812 C C . VAL A 1 103 ? -5.759 -1.735 5.853 1.00 94.25 103 VAL A C 1
ATOM 814 O O . VAL A 1 103 ? -6.212 -1.099 4.896 1.00 94.25 103 VAL A O 1
ATOM 817 N N . ARG A 1 104 ? -4.839 -2.690 5.722 1.00 94.12 104 ARG A N 1
ATOM 818 C CA . ARG A 1 104 ? -4.383 -3.211 4.433 1.00 94.12 104 ARG A CA 1
ATOM 819 C C . ARG A 1 104 ? -4.996 -4.580 4.214 1.00 94.12 104 ARG A C 1
ATOM 821 O O . ARG A 1 104 ? -4.897 -5.442 5.079 1.00 94.12 104 ARG A O 1
ATOM 828 N N . GLN A 1 105 ? -5.627 -4.755 3.064 1.00 96.19 105 GLN A N 1
ATOM 829 C CA . GLN A 1 105 ? -6.215 -6.018 2.642 1.00 96.19 105 GLN A CA 1
ATOM 830 C C . GLN A 1 105 ? -5.586 -6.391 1.304 1.00 96.19 105 GLN A C 1
ATOM 832 O O . GLN A 1 105 ? -5.952 -5.804 0.290 1.00 96.19 105 GLN A O 1
ATOM 837 N N . THR A 1 106 ? -4.599 -7.280 1.300 1.00 97.12 106 THR A N 1
ATOM 838 C CA . THR A 1 106 ? -3.859 -7.630 0.080 1.00 97.12 106 THR A CA 1
ATOM 839 C C . THR A 1 106 ? -4.474 -8.862 -0.549 1.00 97.12 106 THR A C 1
ATOM 841 O O . THR A 1 106 ? -4.577 -9.905 0.097 1.00 97.12 106 THR A O 1
ATOM 844 N N . PHE A 1 107 ? -4.868 -8.733 -1.807 1.00 97.50 107 PHE A N 1
ATOM 845 C CA . PHE A 1 107 ? -5.285 -9.844 -2.636 1.00 97.50 107 PHE A CA 1
ATOM 846 C C . PHE A 1 107 ? -4.066 -10.607 -3.144 1.00 97.50 107 PHE A C 1
ATOM 848 O O . PHE A 1 107 ? -3.070 -10.000 -3.530 1.00 97.50 107 PHE A O 1
ATOM 855 N N . LEU A 1 108 ? -4.166 -11.931 -3.200 1.00 97.75 108 LEU A N 1
ATOM 856 C CA . LEU A 1 108 ? -3.295 -12.727 -4.058 1.00 97.75 108 LEU A CA 1
ATOM 857 C C . LEU A 1 108 ? -4.021 -12.985 -5.382 1.00 97.75 108 LEU A C 1
ATOM 859 O O . LEU A 1 108 ? -3.526 -12.617 -6.447 1.00 97.75 108 LEU A O 1
ATOM 863 N N . GLU A 1 109 ? -5.253 -13.496 -5.300 1.00 96.12 109 GLU A N 1
ATOM 864 C CA . GLU A 1 109 ? -6.140 -13.718 -6.444 1.00 96.12 109 GLU A CA 1
ATOM 865 C C . GLU A 1 109 ? -7.485 -12.994 -6.261 1.00 96.12 109 GLU A C 1
ATOM 867 O O . GLU A 1 109 ? -8.477 -13.564 -5.794 1.00 96.12 109 GLU A O 1
ATOM 872 N N . ARG A 1 110 ? -7.566 -11.736 -6.719 1.00 92.75 110 ARG A N 1
ATOM 873 C CA . ARG A 1 110 ? -8.750 -10.860 -6.560 1.00 92.75 110 ARG A CA 1
ATOM 874 C C . ARG A 1 110 ? -10.079 -11.476 -7.030 1.00 92.75 110 ARG A C 1
ATOM 876 O O . ARG A 1 110 ? -11.132 -11.111 -6.520 1.00 92.75 110 ARG A O 1
ATOM 883 N N . ALA A 1 111 ? -10.052 -12.408 -7.983 1.00 93.69 111 ALA A N 1
ATOM 884 C CA . ALA A 1 111 ? -11.247 -13.092 -8.486 1.00 93.69 111 ALA A CA 1
ATOM 885 C C . ALA A 1 111 ? -11.809 -14.172 -7.535 1.00 93.69 111 ALA A C 1
ATOM 887 O O . ALA A 1 111 ? -12.979 -14.536 -7.653 1.00 93.69 111 ALA A O 1
ATOM 888 N N . ARG A 1 112 ? -10.994 -14.703 -6.615 1.00 96.44 112 ARG A N 1
ATOM 889 C CA . ARG A 1 112 ? -11.363 -15.797 -5.693 1.00 96.44 112 ARG A CA 1
ATOM 890 C C . ARG A 1 112 ? -11.578 -15.326 -4.258 1.00 96.44 112 ARG A C 1
ATOM 892 O O . ARG A 1 112 ? -12.166 -16.033 -3.442 1.00 96.44 112 ARG A O 1
ATOM 899 N N . GLU A 1 113 ? -11.110 -14.129 -3.958 1.00 97.38 113 GLU A N 1
ATOM 900 C CA . GLU A 1 113 ? -11.028 -13.586 -2.613 1.00 97.38 113 GLU A CA 1
ATOM 901 C C . GLU A 1 113 ? -12.013 -12.432 -2.427 1.00 97.38 113 GLU A C 1
ATOM 903 O O . GLU A 1 113 ? -12.483 -11.810 -3.382 1.00 97.38 113 GLU A O 1
ATOM 908 N N . ARG A 1 114 ? -12.347 -12.132 -1.172 1.00 95.38 114 ARG A N 1
ATOM 909 C CA . ARG A 1 114 ? -13.216 -11.008 -0.82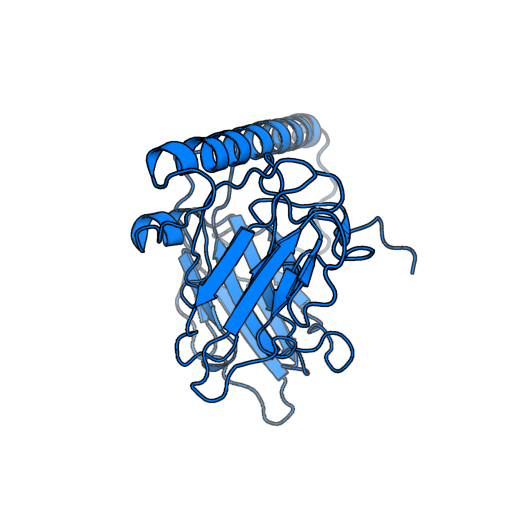2 1.00 95.38 114 ARG A CA 1
ATOM 910 C C . ARG A 1 114 ? -12.555 -10.166 0.259 1.00 95.38 114 ARG A C 1
ATOM 912 O O . ARG A 1 114 ? -12.032 -10.746 1.214 1.00 95.38 114 ARG A O 1
ATOM 919 N N . PRO A 1 115 ? -12.620 -8.826 0.153 1.00 94.44 115 PRO A N 1
ATOM 920 C CA . PRO A 1 115 ? -12.206 -7.985 1.256 1.00 94.44 115 PRO A CA 1
ATOM 921 C C . PRO A 1 115 ? -13.084 -8.261 2.479 1.00 94.44 115 PRO A C 1
ATOM 923 O O . PRO A 1 115 ? -14.277 -8.551 2.370 1.00 94.44 115 PRO A O 1
ATOM 926 N N . VAL A 1 116 ? -12.469 -8.162 3.647 1.00 93.56 116 VAL A N 1
ATOM 927 C CA . VAL A 1 116 ? -13.111 -8.244 4.948 1.00 93.56 116 VAL A CA 1
ATOM 928 C C . VAL A 1 116 ? -13.962 -7.002 5.178 1.00 93.56 116 VAL A C 1
ATOM 930 O O . VAL A 1 116 ? -13.500 -5.864 5.044 1.00 93.56 116 VAL A O 1
ATOM 933 N N . GLU A 1 117 ? -15.213 -7.237 5.565 1.00 90.69 117 GLU A N 1
ATOM 934 C CA . GLU A 1 117 ? -16.085 -6.207 6.113 1.00 90.69 117 GLU A CA 1
ATOM 935 C C . GLU A 1 117 ? -15.686 -5.937 7.564 1.00 90.69 117 GLU A C 1
ATOM 937 O O . GLU A 1 117 ? -15.643 -6.845 8.399 1.00 90.69 117 GLU A O 1
ATOM 942 N N . ILE A 1 118 ? -15.354 -4.678 7.844 1.00 93.88 118 ILE A N 1
ATOM 943 C CA . ILE A 1 118 ? -14.834 -4.235 9.134 1.00 93.88 118 ILE A CA 1
ATOM 944 C C . ILE A 1 118 ? -15.709 -3.096 9.634 1.00 93.88 118 ILE A C 1
ATOM 946 O O . ILE A 1 118 ? -15.986 -2.147 8.899 1.00 93.88 118 ILE A O 1
ATOM 950 N N . ALA A 1 119 ? -16.102 -3.179 10.898 1.00 96.56 119 ALA A N 1
ATOM 951 C CA . ALA A 1 119 ? -16.754 -2.103 11.621 1.00 96.56 119 ALA A CA 1
ATOM 952 C C . ALA A 1 119 ? -15.812 -1.572 12.701 1.00 96.56 119 ALA A C 1
ATOM 954 O O . ALA A 1 119 ? -15.132 -2.347 13.372 1.00 96.56 119 ALA A O 1
ATOM 955 N N . ILE A 1 120 ? -15.799 -0.255 12.886 1.00 96.31 120 ILE A N 1
ATOM 956 C CA . ILE A 1 120 ? -15.108 0.412 13.986 1.00 96.31 120 ILE A CA 1
ATOM 957 C C . ILE A 1 120 ? -16.106 1.278 14.748 1.00 96.31 120 ILE A C 1
ATOM 959 O O . ILE A 1 120 ? -16.890 2.007 14.143 1.00 96.31 120 ILE A O 1
ATOM 963 N N . GLU A 1 121 ? -16.060 1.210 16.073 1.00 94.88 121 GLU A N 1
ATOM 964 C CA . GLU A 1 121 ? -16.840 2.063 16.967 1.00 94.88 121 GLU A CA 1
ATOM 965 C C . GLU A 1 121 ? -15.934 2.715 18.013 1.00 94.88 121 GLU A C 1
ATOM 967 O O . GLU A 1 121 ? -14.955 2.123 18.473 1.00 94.88 121 GLU A O 1
ATOM 972 N N . CYS A 1 122 ? -16.262 3.949 18.392 1.00 95.25 122 CYS A N 1
ATOM 973 C CA . CYS A 1 122 ? -15.606 4.634 19.497 1.00 95.25 122 CYS A CA 1
ATOM 974 C C . CYS A 1 122 ? -16.303 4.257 20.806 1.00 95.25 122 CYS A C 1
ATOM 976 O O . CYS A 1 122 ? -17.491 4.524 20.979 1.00 95.25 122 CYS A O 1
ATOM 978 N N . LEU A 1 123 ? -15.563 3.694 21.754 1.00 94.69 123 LEU A N 1
ATOM 979 C CA . LEU A 1 123 ? -16.109 3.289 23.043 1.00 94.69 123 LEU A CA 1
ATOM 980 C C . LEU A 1 123 ? -16.352 4.520 23.928 1.00 94.69 123 LEU A C 1
ATOM 982 O O . LEU A 1 123 ? -15.504 5.409 24.036 1.00 94.69 123 LEU A O 1
ATOM 986 N N . GLY A 1 124 ? -17.533 4.588 24.549 1.00 88.19 124 GLY A N 1
ATOM 987 C CA . GLY A 1 124 ? -17.916 5.694 25.436 1.00 88.19 124 GLY A CA 1
ATOM 988 C C . GLY A 1 124 ? -18.113 7.042 24.730 1.00 88.19 124 GLY A C 1
ATOM 989 O O . GLY A 1 124 ? -17.999 8.093 25.366 1.00 88.19 124 GLY A O 1
ATOM 990 N N . ALA A 1 125 ? -18.361 7.047 23.416 1.00 83.25 125 ALA A N 1
ATOM 991 C CA . ALA A 1 125 ? -18.758 8.260 22.710 1.00 83.25 125 ALA A CA 1
ATOM 992 C C . ALA A 1 125 ? -20.214 8.639 23.054 1.00 83.25 125 ALA A C 1
ATOM 994 O O . ALA A 1 125 ? -21.056 7.751 23.176 1.00 83.25 125 ALA A O 1
ATOM 995 N N . PRO A 1 126 ? -20.528 9.937 23.219 1.00 77.69 126 PRO A N 1
ATOM 996 C CA . PRO A 1 126 ? -21.910 10.373 23.367 1.00 77.69 126 PRO A CA 1
ATOM 997 C C . PRO A 1 126 ? -22.688 10.122 22.069 1.00 77.69 126 PRO A C 1
ATOM 999 O O . PRO A 1 126 ? -22.199 10.441 20.982 1.00 77.69 126 PRO A O 1
ATOM 1002 N N . GLU A 1 127 ? -23.902 9.590 22.200 1.00 81.75 127 GLU A N 1
ATOM 1003 C CA . GLU A 1 127 ? -24.851 9.422 21.100 1.00 81.75 127 GLU A CA 1
ATOM 1004 C C . GLU A 1 127 ? -26.095 10.304 21.312 1.00 81.75 127 GLU A C 1
ATOM 1006 O O . GLU A 1 127 ? -26.607 10.365 22.435 1.00 81.75 127 GLU A O 1
ATOM 1011 N N . PRO A 1 128 ? -26.611 10.972 20.259 1.00 85.31 128 PRO A N 1
ATOM 1012 C CA . PRO A 1 128 ? -26.045 11.069 18.907 1.00 85.31 128 PRO A CA 1
ATOM 1013 C C . PRO A 1 128 ? -24.792 11.975 18.855 1.00 85.31 128 PRO A C 1
ATOM 1015 O O . PRO A 1 128 ? -24.550 12.744 19.790 1.00 85.31 128 PRO A O 1
ATOM 1018 N N . PRO A 1 129 ? -23.999 11.933 17.762 1.00 83.38 129 PRO A N 1
ATOM 1019 C CA . PRO A 1 129 ? -22.917 12.890 17.551 1.00 83.38 129 PRO A CA 1
ATOM 1020 C C . PRO A 1 129 ? -23.429 14.336 17.651 1.00 83.38 129 PRO A C 1
ATOM 1022 O O . PRO A 1 129 ? -24.552 14.614 17.215 1.00 83.38 129 PRO A O 1
ATOM 1025 N N . PRO A 1 130 ? -22.627 15.276 18.184 1.00 86.62 130 PRO A N 1
ATOM 1026 C CA . PRO A 1 130 ? -23.026 16.676 18.223 1.00 86.62 130 PRO A CA 1
ATOM 1027 C C . PRO A 1 130 ? -23.242 17.218 16.805 1.00 86.62 130 PRO A C 1
ATOM 1029 O O . PRO A 1 130 ? -22.602 16.768 15.850 1.00 86.62 130 PRO A O 1
ATOM 1032 N N . ALA A 1 131 ? -24.118 18.218 16.678 1.00 91.06 131 ALA A N 1
ATOM 1033 C CA . ALA A 1 131 ? -24.317 18.927 15.418 1.00 91.06 131 ALA A CA 1
ATOM 1034 C C . ALA A 1 131 ? -22.990 19.510 14.896 1.00 91.06 131 ALA A C 1
ATOM 1036 O O . ALA A 1 131 ? -22.104 19.869 15.678 1.00 91.06 131 ALA A O 1
ATOM 1037 N N . LEU A 1 132 ? -22.862 19.614 13.568 1.00 90.56 132 LEU A N 1
ATOM 1038 C CA . LEU A 1 132 ? -21.711 20.263 12.943 1.00 90.56 132 LEU A CA 1
ATOM 1039 C C . LEU A 1 132 ? -21.596 21.697 13.465 1.00 90.56 132 LEU A C 1
ATOM 1041 O O . LEU A 1 132 ? -22.521 22.486 13.302 1.00 90.56 132 LEU A O 1
ATOM 1045 N N . ASP A 1 133 ? -20.449 22.026 14.052 1.00 93.88 133 ASP A N 1
ATOM 1046 C CA . ASP A 1 133 ? -20.126 23.382 14.483 1.00 93.88 133 ASP A CA 1
ATOM 1047 C C . ASP A 1 133 ? -19.597 24.194 13.285 1.00 93.88 133 ASP A C 1
ATOM 1049 O O . ASP A 1 133 ? -18.481 23.920 12.816 1.00 93.88 133 ASP A O 1
ATOM 1053 N N . PRO A 1 134 ? -20.345 25.200 12.786 1.00 95.62 134 PRO A N 1
ATOM 1054 C CA . PRO A 1 134 ? -19.921 26.005 11.645 1.00 95.62 134 PRO A CA 1
ATOM 1055 C C . PRO A 1 134 ? -18.591 26.727 11.879 1.00 95.62 134 PRO A C 1
ATOM 1057 O O . PRO A 1 134 ? -17.851 26.955 10.923 1.00 95.62 134 PRO A O 1
ATOM 1060 N N . ALA A 1 135 ? -18.237 27.036 13.132 1.00 96.69 135 ALA A N 1
ATOM 1061 C CA . ALA A 1 135 ? -16.981 27.708 13.456 1.00 96.69 135 ALA A CA 1
ATOM 1062 C C . ALA A 1 135 ? -15.748 26.834 13.162 1.00 96.69 135 ALA A C 1
ATOM 1064 O O . ALA A 1 135 ? -14.653 27.355 12.944 1.00 96.69 135 ALA A O 1
ATOM 1065 N N . ARG A 1 136 ? -15.907 25.503 13.107 1.00 93.25 136 ARG A N 1
ATOM 1066 C CA . ARG A 1 136 ? -14.817 24.556 12.807 1.00 93.25 136 ARG A CA 1
ATOM 1067 C C . ARG A 1 136 ? -14.598 24.341 11.313 1.00 93.25 136 ARG A C 1
ATOM 1069 O O . ARG A 1 136 ? -13.505 23.933 10.916 1.00 93.25 136 ARG A O 1
ATOM 1076 N N . VAL A 1 137 ? -15.612 24.617 10.494 1.00 94.88 137 VAL A N 1
ATOM 1077 C CA . VAL A 1 137 ? -15.606 24.322 9.054 1.00 94.88 137 VAL A CA 1
ATOM 1078 C C . VAL A 1 137 ? -14.453 25.017 8.315 1.00 94.88 137 VAL A C 1
ATOM 1080 O O . VAL A 1 137 ? -13.749 24.323 7.579 1.00 94.88 137 VAL A O 1
ATOM 1083 N N . PRO A 1 138 ? -14.162 26.321 8.522 1.00 96.38 138 PRO A N 1
ATOM 1084 C CA . PRO A 1 138 ? -13.072 26.984 7.803 1.00 96.38 138 PRO A CA 1
ATOM 1085 C C . PRO A 1 138 ? -11.711 26.311 8.020 1.00 96.38 138 PRO A C 1
ATOM 1087 O O . PRO A 1 138 ? -10.970 26.074 7.067 1.00 96.38 138 PRO A O 1
ATOM 1090 N N . ALA A 1 139 ? -11.405 25.933 9.265 1.00 92.75 139 ALA A N 1
ATOM 1091 C CA . ALA A 1 139 ? -10.151 25.268 9.603 1.00 92.75 139 ALA A CA 1
ATOM 1092 C C . ALA A 1 139 ? -10.062 23.851 9.008 1.00 92.75 139 ALA A C 1
ATOM 1094 O O . ALA A 1 139 ? -8.992 23.438 8.565 1.00 92.75 139 ALA A O 1
ATOM 1095 N N . GLN A 1 140 ? -11.174 23.111 8.960 1.00 91.56 140 GLN A N 1
ATOM 1096 C CA . GLN A 1 140 ? -11.226 21.776 8.352 1.00 91.56 140 GLN A CA 1
ATOM 1097 C C . GLN A 1 140 ? -11.038 21.821 6.830 1.00 91.56 140 GLN A C 1
ATOM 1099 O O . GLN A 1 140 ? -10.309 20.995 6.275 1.00 91.56 140 GLN A O 1
ATOM 1104 N N . LEU A 1 141 ? -11.649 22.803 6.160 1.00 94.50 141 LEU A N 1
ATOM 1105 C CA . LEU A 1 141 ? -11.471 23.019 4.723 1.00 94.50 141 LEU A CA 1
ATOM 1106 C C . LEU A 1 141 ? -10.023 23.390 4.397 1.00 94.50 141 LEU A C 1
ATOM 1108 O O . LEU A 1 141 ? -9.417 22.778 3.517 1.00 94.50 141 LEU A O 1
ATOM 1112 N N . LEU A 1 142 ? -9.441 24.326 5.153 1.00 92.94 142 LEU A N 1
ATOM 1113 C CA . LEU A 1 142 ? -8.035 24.694 4.993 1.00 92.94 142 LEU A CA 1
ATOM 1114 C C . LEU A 1 142 ? -7.110 23.496 5.245 1.00 92.94 142 LEU A C 1
ATOM 1116 O O . LEU A 1 142 ? -6.206 23.246 4.454 1.00 92.94 142 LEU A O 1
ATOM 1120 N N . GLY A 1 143 ? -7.361 22.719 6.303 1.00 89.38 143 GLY A N 1
ATOM 1121 C CA . GLY A 1 143 ? -6.600 21.506 6.603 1.00 89.38 143 GLY A CA 1
ATOM 1122 C C . GLY A 1 143 ? -6.645 20.480 5.468 1.00 89.38 143 GLY A C 1
ATOM 1123 O O . GLY A 1 143 ? -5.617 19.901 5.129 1.00 89.38 143 GLY A O 1
ATOM 1124 N N . SER A 1 144 ? -7.805 20.312 4.829 1.00 89.88 144 SER A N 1
ATOM 1125 C CA . SER A 1 144 ? -7.971 19.411 3.680 1.00 89.88 144 SER A CA 1
ATOM 1126 C C . SER A 1 144 ? -7.168 19.881 2.462 1.00 89.88 144 SER A C 1
ATOM 1128 O O . SER A 1 144 ? -6.471 19.084 1.836 1.00 89.88 144 SER A O 1
ATOM 1130 N N . ALA A 1 145 ? -7.202 21.182 2.157 1.00 92.00 145 ALA A N 1
ATOM 1131 C CA . ALA A 1 145 ? -6.416 21.760 1.066 1.00 92.00 145 ALA A CA 1
ATOM 1132 C C . ALA A 1 145 ? -4.904 21.634 1.318 1.00 92.00 145 ALA A C 1
ATOM 1134 O O . ALA A 1 145 ? -4.154 21.211 0.438 1.00 92.00 145 ALA A O 1
ATOM 1135 N N . MET A 1 146 ? -4.459 21.935 2.542 1.00 90.56 146 MET A N 1
ATOM 1136 C CA . MET A 1 146 ? -3.054 21.799 2.930 1.00 90.56 146 MET A CA 1
ATOM 1137 C C . MET A 1 146 ? -2.581 20.346 2.896 1.00 90.56 146 MET A C 1
ATOM 1139 O O . MET A 1 146 ? -1.441 20.093 2.513 1.00 90.56 146 MET A O 1
ATOM 1143 N N . TYR A 1 147 ? -3.448 19.391 3.246 1.00 86.69 147 TYR A N 1
ATOM 1144 C CA . TYR A 1 147 ? -3.147 17.969 3.113 1.00 86.69 147 TYR A CA 1
ATOM 1145 C C . TYR A 1 147 ? -2.908 17.572 1.656 1.00 86.69 147 TYR A C 1
ATOM 1147 O O . TYR A 1 147 ? -1.903 16.927 1.371 1.00 86.69 147 TYR A O 1
ATOM 1155 N N . ALA A 1 148 ? -3.767 18.007 0.729 1.00 88.44 148 ALA A N 1
ATOM 1156 C CA . ALA A 1 148 ? -3.603 17.714 -0.695 1.00 88.44 148 ALA A CA 1
ATOM 1157 C C . ALA A 1 148 ? -2.283 18.278 -1.255 1.00 88.44 148 ALA A C 1
ATOM 1159 O O . ALA A 1 148 ? -1.527 17.554 -1.902 1.00 88.44 148 ALA A O 1
ATOM 1160 N N . ILE A 1 149 ? -1.968 19.541 -0.947 1.00 89.69 149 ILE A N 1
ATOM 1161 C CA . ILE A 1 149 ? -0.717 20.191 -1.374 1.00 89.69 149 ILE A CA 1
ATOM 1162 C C . ILE A 1 149 ? 0.499 19.478 -0.770 1.00 89.69 149 ILE A C 1
ATOM 1164 O O . ILE A 1 149 ? 1.441 19.130 -1.483 1.00 89.69 149 ILE A O 1
ATOM 1168 N N . GLY A 1 150 ? 0.473 19.241 0.545 1.00 88.06 150 GLY A N 1
ATOM 1169 C CA . GLY A 1 150 ? 1.568 18.598 1.264 1.00 88.06 150 GLY A CA 1
ATOM 1170 C C . GLY A 1 150 ? 1.838 17.182 0.765 1.00 88.06 150 GLY A C 1
ATOM 1171 O O . GLY A 1 150 ? 2.993 16.828 0.544 1.00 88.06 150 GLY A O 1
ATOM 1172 N N . CYS A 1 151 ? 0.778 16.410 0.522 1.00 87.06 151 CYS A N 1
ATOM 1173 C CA . CYS A 1 151 ? 0.838 15.071 -0.048 1.00 87.06 151 CYS A CA 1
ATOM 1174 C C . CYS A 1 151 ? 1.510 15.067 -1.427 1.00 87.06 151 CYS A C 1
ATOM 1176 O O . CYS A 1 151 ? 2.543 14.415 -1.594 1.00 87.06 151 CYS A O 1
ATOM 1178 N N . ALA A 1 152 ? 0.992 15.851 -2.379 1.00 88.56 152 ALA A N 1
ATOM 1179 C CA . ALA A 1 152 ? 1.536 15.905 -3.734 1.00 88.56 152 ALA A CA 1
ATOM 1180 C C . ALA A 1 152 ? 3.028 16.273 -3.734 1.00 88.56 152 ALA A C 1
ATOM 1182 O O . ALA A 1 152 ? 3.842 15.613 -4.380 1.00 88.56 152 ALA A O 1
ATOM 1183 N N . GLN A 1 153 ? 3.406 17.288 -2.951 1.00 89.25 153 GLN A N 1
ATOM 1184 C CA . GLN A 1 153 ? 4.798 17.716 -2.880 1.00 89.25 153 GLN A CA 1
ATOM 1185 C C . GLN A 1 153 ? 5.691 16.679 -2.188 1.00 89.25 153 GLN A C 1
ATOM 1187 O O . GLN A 1 153 ? 6.826 16.473 -2.604 1.00 89.25 153 GLN A O 1
ATOM 1192 N N . TRP A 1 154 ? 5.204 16.022 -1.132 1.00 87.94 154 TRP A N 1
ATOM 1193 C CA . TRP A 1 154 ? 5.974 15.011 -0.408 1.00 87.94 154 TRP A CA 1
ATOM 1194 C C . TRP A 1 154 ? 6.317 13.815 -1.301 1.00 87.94 154 TRP A C 1
ATOM 1196 O O . TRP A 1 154 ? 7.479 13.416 -1.362 1.00 87.94 154 TRP A O 1
ATOM 1206 N N . PHE A 1 155 ? 5.338 13.278 -2.036 1.00 88.81 155 PHE A N 1
ATOM 1207 C CA . PHE A 1 155 ? 5.568 12.125 -2.910 1.00 88.81 155 PHE A CA 1
ATOM 1208 C C . PHE A 1 155 ? 6.416 12.472 -4.134 1.00 88.81 155 PHE A C 1
ATOM 1210 O O . PHE A 1 155 ? 7.275 11.676 -4.513 1.00 88.81 155 PHE A O 1
ATOM 1217 N N . ALA A 1 156 ? 6.254 13.671 -4.700 1.00 90.19 156 ALA A N 1
ATOM 1218 C CA . ALA A 1 156 ? 7.135 14.151 -5.761 1.00 90.19 156 ALA A CA 1
ATOM 1219 C C . ALA A 1 156 ? 8.597 14.240 -5.283 1.00 90.19 156 ALA A C 1
ATOM 1221 O O . ALA A 1 156 ? 9.496 13.709 -5.940 1.00 90.19 156 ALA A O 1
ATOM 1222 N N . ASP A 1 157 ? 8.838 14.839 -4.110 1.00 90.38 157 ASP A N 1
ATOM 1223 C CA . ASP A 1 157 ? 10.178 14.927 -3.516 1.00 90.38 157 ASP A CA 1
ATOM 1224 C C . ASP A 1 157 ? 10.761 13.531 -3.233 1.00 90.38 157 ASP A C 1
ATOM 1226 O O . ASP A 1 157 ? 11.946 13.285 -3.469 1.00 90.38 157 ASP A O 1
ATOM 1230 N N . TRP A 1 158 ? 9.926 12.597 -2.765 1.00 89.25 158 TRP A N 1
ATOM 1231 C CA . TRP A 1 158 ? 10.320 11.215 -2.495 1.00 89.25 158 TRP A CA 1
ATOM 1232 C C . TRP A 1 158 ? 10.787 10.487 -3.763 1.00 89.25 158 TRP A C 1
ATOM 1234 O O . TRP A 1 158 ? 11.886 9.928 -3.773 1.00 89.25 158 TRP A O 1
ATOM 1244 N N . VAL A 1 159 ? 10.018 10.569 -4.856 1.00 91.88 159 VAL A N 1
ATOM 1245 C CA . VAL A 1 159 ? 10.376 9.964 -6.153 1.00 91.88 159 VAL A CA 1
ATOM 1246 C C . VAL A 1 159 ? 11.632 10.604 -6.742 1.00 91.88 159 VAL A C 1
ATOM 1248 O O . VAL A 1 159 ? 12.507 9.900 -7.253 1.00 91.88 159 VAL A O 1
ATOM 1251 N N . VAL A 1 160 ? 11.776 11.930 -6.651 1.00 91.50 160 VAL A N 1
ATOM 1252 C CA . VAL A 1 160 ? 13.008 12.620 -7.071 1.00 91.50 160 VAL A CA 1
ATOM 1253 C C . VAL A 1 160 ? 14.206 12.124 -6.259 1.00 91.50 160 VAL A C 1
ATOM 1255 O O . VAL A 1 160 ? 15.270 11.869 -6.831 1.00 91.50 160 VAL A O 1
ATOM 1258 N N . GLY A 1 161 ? 14.024 11.916 -4.954 1.00 91.94 161 GLY A N 1
ATOM 1259 C CA . GLY A 1 161 ? 15.043 11.394 -4.048 1.00 91.94 161 GLY A CA 1
ATOM 1260 C C . GLY A 1 161 ? 15.601 10.027 -4.453 1.00 91.94 161 GLY A C 1
ATOM 1261 O O . GLY A 1 161 ? 16.782 9.766 -4.218 1.00 91.94 161 GLY A O 1
ATOM 1262 N N . PHE A 1 162 ? 14.818 9.178 -5.131 1.00 92.69 162 PHE A N 1
ATOM 1263 C CA . PHE A 1 162 ? 15.287 7.870 -5.613 1.00 92.69 162 PHE A CA 1
ATOM 1264 C C . PHE A 1 162 ? 16.470 7.977 -6.576 1.00 92.69 162 PHE A C 1
ATOM 1266 O O . PHE A 1 162 ? 17.344 7.111 -6.565 1.00 92.69 162 PHE A O 1
ATOM 1273 N N . ARG A 1 163 ? 16.552 9.060 -7.361 1.00 89.75 163 ARG A N 1
ATOM 1274 C CA . ARG A 1 163 ? 17.648 9.279 -8.324 1.00 89.75 163 ARG A CA 1
ATOM 1275 C C . ARG A 1 163 ? 19.012 9.436 -7.657 1.00 89.75 163 ARG A C 1
ATOM 1277 O O . ARG A 1 163 ? 20.032 9.211 -8.296 1.00 89.75 163 ARG A O 1
ATOM 1284 N N . ALA A 1 164 ? 19.038 9.822 -6.382 1.00 93.50 164 ALA A N 1
ATOM 1285 C CA . ALA A 1 164 ? 20.263 9.896 -5.593 1.00 93.50 164 ALA A CA 1
ATOM 1286 C C . ALA A 1 164 ? 20.643 8.549 -4.948 1.00 93.50 164 ALA A C 1
ATOM 1288 O O . ALA A 1 164 ? 21.697 8.451 -4.323 1.00 93.50 164 ALA A O 1
ATOM 1289 N N . LYS A 1 165 ? 19.778 7.530 -5.040 1.00 94.44 165 LYS A N 1
ATOM 1290 C CA . LYS A 1 165 ? 19.932 6.232 -4.364 1.00 94.44 165 LYS A CA 1
ATOM 1291 C C . LYS A 1 165 ? 20.235 5.086 -5.324 1.00 94.44 165 LYS A C 1
ATOM 1293 O O . LYS A 1 165 ? 20.924 4.151 -4.933 1.00 94.44 165 LYS A O 1
ATOM 1298 N N . ALA A 1 166 ? 19.750 5.168 -6.560 1.00 95.38 166 ALA A N 1
ATOM 1299 C CA . ALA A 1 166 ? 20.071 4.236 -7.633 1.00 95.38 166 ALA A CA 1
ATOM 1300 C C . ALA A 1 166 ? 20.095 4.959 -8.991 1.00 95.38 166 ALA A C 1
ATOM 1302 O O . ALA A 1 166 ? 19.375 5.948 -9.169 1.00 95.38 166 ALA A O 1
ATOM 1303 N N . PRO A 1 167 ? 20.878 4.460 -9.964 1.00 96.88 167 PRO A N 1
ATOM 1304 C CA . PRO A 1 167 ? 20.740 4.858 -11.360 1.00 96.88 167 PRO A CA 1
ATOM 1305 C C . PRO A 1 167 ? 19.313 4.639 -11.889 1.00 96.88 167 PRO A C 1
ATOM 1307 O O . PRO A 1 167 ? 18.544 3.837 -11.359 1.00 96.88 167 PRO A O 1
ATOM 1310 N N . VAL A 1 168 ? 18.968 5.334 -12.974 1.00 96.88 168 VAL A N 1
ATOM 1311 C CA . VAL A 1 168 ? 17.736 5.048 -13.727 1.00 96.88 168 VAL A CA 1
ATOM 1312 C C . VAL A 1 168 ? 17.768 3.595 -14.213 1.00 96.88 168 VAL A C 1
ATOM 1314 O O . VAL A 1 168 ? 18.826 3.102 -14.597 1.00 96.88 168 VAL A O 1
ATOM 1317 N N . ASN A 1 169 ? 16.612 2.931 -14.194 1.00 97.38 169 ASN A N 1
ATOM 1318 C CA . ASN A 1 169 ? 16.416 1.514 -14.515 1.00 97.38 169 ASN A CA 1
ATOM 1319 C C . ASN A 1 169 ? 17.099 0.537 -13.539 1.00 97.38 169 ASN A C 1
ATOM 1321 O O . ASN A 1 169 ? 17.247 -0.642 -13.848 1.00 97.38 169 ASN A O 1
ATOM 1325 N N . ALA A 1 170 ? 17.470 1.003 -12.343 1.00 96.38 170 ALA A N 1
ATOM 1326 C CA . ALA A 1 170 ? 17.979 0.174 -11.257 1.00 96.38 170 ALA A CA 1
ATOM 1327 C C . ALA A 1 170 ? 17.185 0.397 -9.961 1.00 96.38 170 ALA A C 1
ATOM 1329 O O . ALA A 1 170 ? 16.553 1.438 -9.754 1.00 96.38 170 ALA A O 1
ATOM 1330 N N . PHE A 1 171 ? 17.248 -0.592 -9.069 1.00 94.75 171 PHE A N 1
ATOM 1331 C CA . PHE A 1 171 ? 16.583 -0.561 -7.770 1.00 94.75 171 PHE A CA 1
ATOM 1332 C C . PHE A 1 171 ? 17.579 -0.339 -6.634 1.00 94.75 171 PHE A C 1
ATOM 1334 O O . PHE A 1 171 ? 18.714 -0.810 -6.676 1.00 94.75 171 PHE A O 1
ATOM 1341 N N . HIS A 1 172 ? 17.117 0.315 -5.575 1.00 94.50 172 HIS A N 1
ATOM 1342 C CA . HIS A 1 172 ? 17.746 0.302 -4.263 1.00 94.50 172 HIS A CA 1
ATOM 1343 C C . HIS A 1 172 ? 16.771 -0.259 -3.232 1.00 94.50 172 HIS A C 1
ATOM 1345 O O . HIS A 1 172 ? 15.554 -0.128 -3.364 1.00 94.50 172 HIS A O 1
ATOM 1351 N N . LEU A 1 173 ? 17.320 -0.855 -2.180 1.00 93.06 173 LEU A N 1
ATOM 1352 C CA . LEU A 1 173 ? 16.568 -1.257 -1.001 1.00 93.06 173 LEU A CA 1
ATOM 1353 C C . LEU A 1 173 ? 16.739 -0.168 0.071 1.00 93.06 173 LEU A C 1
ATOM 1355 O O . LEU A 1 173 ? 17.859 0.015 0.555 1.00 93.06 173 LEU A O 1
ATOM 1359 N N . PRO A 1 174 ? 15.682 0.574 0.449 1.00 88.75 174 PRO A N 1
ATOM 1360 C CA . PRO A 1 174 ? 15.745 1.517 1.558 1.00 88.75 174 PRO A CA 1
ATOM 1361 C C . PRO A 1 174 ? 16.110 0.829 2.878 1.00 88.75 174 PRO A C 1
ATOM 1363 O O . PRO A 1 174 ? 15.834 -0.361 3.090 1.00 88.75 174 PRO A O 1
ATOM 1366 N N . SER A 1 175 ? 16.685 1.601 3.802 1.00 86.25 175 SER A N 1
ATOM 1367 C CA . SER A 1 175 ? 16.906 1.135 5.172 1.00 86.25 175 SER A CA 1
ATOM 1368 C C . SER A 1 175 ? 15.572 0.783 5.852 1.00 86.25 175 SER A C 1
ATOM 1370 O O . SER A 1 175 ? 14.506 1.262 5.458 1.00 86.25 175 SER A O 1
ATOM 1372 N N . GLU A 1 176 ? 15.597 -0.083 6.867 1.00 80.75 176 GLU A N 1
ATOM 1373 C CA . GLU A 1 176 ? 14.388 -0.408 7.641 1.00 80.75 176 GLU A CA 1
ATOM 1374 C C . GLU A 1 176 ? 13.787 0.818 8.331 1.00 80.75 176 GLU A C 1
ATOM 1376 O O . GLU A 1 176 ? 12.564 0.963 8.362 1.00 80.75 176 GLU A O 1
ATOM 1381 N N . ASP A 1 177 ? 14.633 1.723 8.824 1.00 78.38 177 ASP A N 1
ATOM 1382 C CA . ASP A 1 177 ? 14.193 2.957 9.470 1.00 78.38 177 ASP A CA 1
ATOM 1383 C C . ASP A 1 177 ? 13.505 3.903 8.484 1.00 78.38 177 ASP A C 1
ATOM 1385 O O . ASP A 1 177 ? 12.447 4.452 8.801 1.00 78.38 177 ASP A O 1
ATOM 1389 N N . ASP A 1 178 ? 14.054 4.059 7.273 1.00 78.44 178 ASP A N 1
ATOM 1390 C CA . ASP A 1 178 ? 13.409 4.854 6.227 1.00 78.44 178 ASP A CA 1
ATOM 1391 C C . ASP A 1 178 ? 12.059 4.241 5.846 1.00 78.44 178 ASP A C 1
ATOM 1393 O O . ASP A 1 178 ? 11.058 4.949 5.822 1.00 78.44 178 ASP A O 1
ATOM 1397 N N . HIS A 1 179 ? 11.990 2.921 5.643 1.00 75.88 179 HIS A N 1
ATOM 1398 C CA . HIS A 1 179 ? 10.736 2.225 5.325 1.00 75.88 179 HIS A CA 1
ATOM 1399 C C . HIS A 1 179 ? 9.672 2.397 6.422 1.00 75.88 179 HIS A C 1
ATOM 1401 O O . HIS A 1 179 ? 8.511 2.704 6.134 1.00 75.88 179 HIS A O 1
ATOM 1407 N N . ARG A 1 180 ? 10.066 2.266 7.695 1.00 71.12 180 ARG A N 1
ATOM 1408 C CA . ARG A 1 180 ? 9.165 2.420 8.848 1.00 71.12 180 ARG A CA 1
ATOM 1409 C C . ARG A 1 180 ? 8.629 3.845 8.969 1.00 71.12 180 ARG A C 1
ATOM 1411 O O . ARG A 1 180 ? 7.442 4.025 9.250 1.00 71.12 180 ARG A O 1
ATOM 1418 N N . ARG A 1 181 ? 9.470 4.857 8.728 1.00 69.00 181 ARG A N 1
ATOM 1419 C CA . ARG A 1 181 ? 9.068 6.275 8.755 1.00 69.00 181 ARG A CA 1
ATOM 1420 C C . ARG A 1 181 ? 7.967 6.588 7.750 1.00 69.00 181 ARG A C 1
ATOM 1422 O O . ARG A 1 181 ? 7.115 7.414 8.044 1.00 69.00 181 ARG A O 1
ATOM 1429 N N . LEU A 1 182 ? 7.920 5.898 6.612 1.00 68.69 182 LEU A N 1
ATOM 1430 C CA . LEU A 1 182 ? 6.875 6.101 5.600 1.00 68.69 182 LEU A CA 1
ATOM 1431 C C . LEU A 1 182 ? 5.530 5.457 5.968 1.00 68.69 182 LEU A C 1
ATOM 1433 O O . LEU A 1 182 ? 4.557 5.559 5.221 1.00 68.69 182 LEU A O 1
ATOM 1437 N N . GLY A 1 183 ? 5.446 4.796 7.125 1.00 66.31 183 GLY A N 1
ATOM 1438 C CA . GLY A 1 183 ? 4.269 4.028 7.522 1.00 66.31 183 GLY A CA 1
ATOM 1439 C C . GLY A 1 183 ? 4.096 2.755 6.692 1.00 66.31 183 GLY A C 1
ATOM 1440 O O . GLY A 1 183 ? 2.970 2.252 6.583 1.00 66.31 183 GLY A O 1
ATOM 1441 N N . GLY A 1 184 ? 5.190 2.250 6.111 1.00 70.75 184 GLY A N 1
ATOM 1442 C CA . GLY A 1 184 ? 5.242 0.937 5.485 1.00 70.75 184 GLY A CA 1
ATOM 1443 C C . GLY A 1 184 ? 4.826 -0.154 6.471 1.00 70.75 184 GLY A C 1
ATOM 1444 O O . GLY A 1 184 ? 5.030 -0.033 7.680 1.00 70.75 184 GLY A O 1
ATOM 1445 N N . ASP A 1 185 ? 4.196 -1.206 5.956 1.00 79.19 185 ASP A N 1
ATOM 1446 C CA . ASP A 1 185 ? 3.924 -2.395 6.759 1.00 79.19 185 ASP A CA 1
ATOM 1447 C C . ASP A 1 185 ? 5.274 -3.053 7.125 1.00 79.19 185 ASP A C 1
ATOM 1449 O O . ASP A 1 185 ? 6.115 -3.211 6.230 1.00 79.19 185 ASP A O 1
ATOM 1453 N N . PRO A 1 186 ? 5.522 -3.387 8.407 1.00 82.62 186 PRO A N 1
ATOM 1454 C CA . PRO A 1 186 ? 6.780 -3.987 8.850 1.00 82.62 186 PRO A CA 1
ATOM 1455 C C . PRO A 1 186 ? 7.080 -5.337 8.184 1.00 82.62 186 PRO A C 1
ATOM 1457 O O . PRO A 1 186 ? 8.248 -5.702 8.085 1.00 82.62 186 PRO A O 1
ATOM 1460 N N . ASN A 1 187 ? 6.065 -6.041 7.675 1.00 86.56 187 ASN A N 1
ATOM 1461 C CA . ASN A 1 187 ? 6.227 -7.310 6.963 1.00 86.56 187 ASN A CA 1
ATOM 1462 C C . ASN A 1 187 ? 6.581 -7.134 5.476 1.00 86.56 187 ASN A C 1
ATOM 1464 O O . ASN A 1 187 ? 6.798 -8.118 4.771 1.00 86.56 187 ASN A O 1
ATOM 1468 N N . ILE A 1 188 ? 6.624 -5.897 4.969 1.00 87.69 188 ILE A N 1
ATOM 1469 C CA . ILE A 1 188 ? 6.885 -5.605 3.557 1.00 87.69 188 ILE A CA 1
ATOM 1470 C C . ILE A 1 188 ? 8.278 -4.996 3.411 1.00 87.69 188 ILE A C 1
ATOM 1472 O O . ILE A 1 188 ? 8.641 -4.059 4.117 1.00 87.69 188 ILE A O 1
ATOM 1476 N N . ARG A 1 189 ? 9.051 -5.485 2.438 1.00 89.62 189 ARG A N 1
ATOM 1477 C CA . ARG A 1 189 ? 10.307 -4.868 1.992 1.00 89.62 189 ARG A CA 1
ATOM 1478 C C . ARG A 1 189 ? 10.126 -4.382 0.559 1.00 89.62 189 ARG A C 1
ATOM 1480 O O . ARG A 1 189 ? 9.703 -5.151 -0.298 1.00 89.62 189 ARG A O 1
ATOM 1487 N N . LEU A 1 190 ? 10.415 -3.105 0.317 1.00 89.88 190 LEU A N 1
ATOM 1488 C CA . LEU A 1 190 ? 10.203 -2.454 -0.976 1.00 89.88 190 LEU A CA 1
ATOM 1489 C C . LEU A 1 190 ? 11.539 -2.162 -1.649 1.00 89.88 190 LEU A C 1
ATOM 1491 O O . LEU A 1 190 ? 12.385 -1.483 -1.076 1.00 89.88 190 LEU A O 1
ATOM 1495 N N . TRP A 1 191 ? 11.700 -2.628 -2.881 1.00 93.81 191 TRP A N 1
ATOM 1496 C CA . TRP A 1 191 ? 12.774 -2.190 -3.762 1.00 93.81 191 TRP A CA 1
ATOM 1497 C C . TRP A 1 191 ? 12.247 -1.040 -4.608 1.00 93.81 191 TRP A C 1
ATOM 1499 O O . TRP A 1 191 ? 11.196 -1.153 -5.233 1.00 93.81 191 TRP A O 1
ATOM 1509 N N . LEU A 1 192 ? 12.961 0.082 -4.594 1.00 94.62 192 LEU A N 1
ATOM 1510 C CA . LEU A 1 192 ? 12.511 1.336 -5.190 1.00 94.62 192 LEU A CA 1
ATOM 1511 C C . LEU A 1 192 ? 13.515 1.816 -6.231 1.00 94.62 192 LEU A C 1
ATOM 1513 O O . LEU A 1 192 ? 14.724 1.668 -6.074 1.00 94.62 192 LEU A O 1
ATOM 1517 N N . GLY A 1 193 ? 13.020 2.427 -7.296 1.00 95.44 193 GLY A N 1
ATOM 1518 C CA . GLY A 1 193 ? 13.845 2.900 -8.397 1.00 95.44 193 GLY A CA 1
ATOM 1519 C C . GLY A 1 193 ? 13.086 3.888 -9.263 1.00 95.44 193 GLY A C 1
ATOM 1520 O O . GLY A 1 193 ? 11.885 4.096 -9.095 1.00 95.44 193 GLY A O 1
ATOM 1521 N N . THR A 1 194 ? 13.802 4.500 -10.199 1.00 97.12 194 THR A N 1
ATOM 1522 C CA . THR A 1 194 ? 13.179 5.271 -11.281 1.00 97.12 194 THR A CA 1
ATOM 1523 C C . THR A 1 194 ? 13.433 4.561 -12.591 1.00 97.12 194 THR A C 1
ATOM 1525 O O . THR A 1 194 ? 14.466 3.912 -12.736 1.00 97.12 194 THR A O 1
ATOM 1528 N N . TRP A 1 195 ? 12.517 4.691 -13.540 1.00 97.44 195 TRP A N 1
ATOM 1529 C CA . TRP A 1 195 ? 12.624 4.034 -14.832 1.00 97.44 195 TRP A CA 1
ATOM 1530 C C . TRP A 1 195 ? 12.452 5.042 -15.971 1.00 97.44 195 TRP A C 1
ATOM 1532 O O . TRP A 1 195 ? 11.854 6.109 -15.796 1.00 97.44 195 TRP A O 1
ATOM 1542 N N . ARG A 1 196 ? 13.048 4.729 -17.119 1.00 97.50 196 ARG A N 1
ATOM 1543 C CA . ARG A 1 196 ? 12.912 5.463 -18.380 1.00 97.50 196 ARG A CA 1
ATOM 1544 C C . ARG A 1 196 ? 13.220 4.512 -19.526 1.00 97.50 196 ARG A C 1
ATOM 1546 O O . ARG A 1 196 ? 14.246 3.840 -19.484 1.00 97.50 196 ARG A O 1
ATOM 1553 N N . LEU A 1 197 ? 12.364 4.519 -20.538 1.00 98.06 197 LEU A N 1
ATOM 1554 C CA . LEU A 1 197 ? 12.525 3.730 -21.751 1.00 98.06 197 LEU A CA 1
ATOM 1555 C C . LEU A 1 197 ? 12.283 4.619 -22.969 1.00 98.06 197 LEU A C 1
ATOM 1557 O O . LEU A 1 197 ? 11.371 5.449 -22.962 1.00 98.06 197 LEU A O 1
ATOM 1561 N N . ALA A 1 198 ? 13.120 4.477 -23.992 1.00 98.00 198 ALA A N 1
ATOM 1562 C CA . ALA A 1 198 ? 12.800 4.936 -25.334 1.00 98.00 198 ALA A CA 1
ATOM 1563 C C . ALA A 1 198 ? 11.725 4.025 -25.972 1.00 98.00 198 ALA A C 1
ATOM 1565 O O . ALA A 1 198 ? 11.515 2.903 -25.506 1.00 98.00 198 ALA A O 1
ATOM 1566 N N . PRO A 1 199 ? 11.049 4.467 -27.053 1.00 95.31 199 PRO A N 1
ATOM 1567 C CA . PRO A 1 199 ? 9.943 3.718 -27.658 1.00 95.31 199 PRO A CA 1
ATOM 1568 C C . PRO A 1 199 ? 10.268 2.278 -28.088 1.00 95.31 199 PRO A C 1
ATOM 1570 O O . PRO A 1 199 ? 9.358 1.453 -28.185 1.00 95.31 199 PRO A O 1
ATOM 1573 N N . ASP A 1 200 ? 11.535 1.995 -28.381 1.00 95.75 200 ASP A N 1
ATOM 1574 C CA . ASP A 1 200 ? 12.083 0.713 -28.829 1.00 95.75 200 ASP A CA 1
ATOM 1575 C C . ASP A 1 200 ? 12.887 -0.028 -27.746 1.00 95.75 200 ASP A C 1
ATOM 1577 O O . ASP A 1 200 ? 13.420 -1.107 -28.006 1.00 95.75 200 ASP A O 1
ATOM 1581 N N . GLU A 1 201 ? 12.945 0.508 -26.526 1.00 98.12 201 GLU A N 1
ATOM 1582 C CA . GLU A 1 201 ? 13.623 -0.121 -25.397 1.00 98.12 201 GLU A CA 1
ATOM 1583 C C . GLU A 1 201 ? 12.661 -0.943 -24.531 1.00 98.12 201 GLU A C 1
ATOM 1585 O O . GLU A 1 201 ? 11.463 -0.667 -24.408 1.00 98.12 201 GLU A O 1
ATOM 1590 N N . ALA A 1 202 ? 13.229 -1.945 -23.866 1.00 98.38 202 ALA A N 1
ATOM 1591 C CA . ALA A 1 202 ? 12.575 -2.688 -22.805 1.00 98.38 202 ALA A CA 1
ATOM 1592 C C . ALA A 1 202 ? 13.505 -2.780 -21.592 1.00 98.38 202 ALA A C 1
ATOM 1594 O O . ALA A 1 202 ? 14.720 -2.922 -21.740 1.00 98.38 202 ALA A O 1
ATOM 1595 N N . 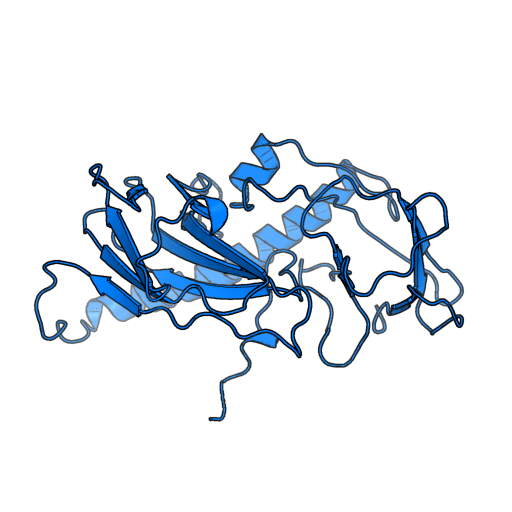LEU A 1 203 ? 12.931 -2.730 -20.390 1.00 98.44 203 LEU A N 1
ATOM 1596 C CA . LEU A 1 203 ? 13.653 -3.014 -19.153 1.00 98.44 203 LEU A CA 1
ATOM 1597 C C . LEU A 1 203 ? 13.402 -4.467 -18.762 1.00 98.44 203 LEU A C 1
ATOM 1599 O O . LEU A 1 203 ? 12.275 -4.844 -18.440 1.00 98.44 203 LEU A O 1
ATOM 1603 N N . VAL A 1 204 ? 14.466 -5.265 -18.771 1.00 98.31 204 VAL A N 1
ATOM 1604 C CA . VAL A 1 204 ? 14.451 -6.646 -18.287 1.00 98.31 204 VAL A CA 1
ATOM 1605 C C . VAL A 1 204 ? 14.852 -6.654 -16.816 1.00 98.31 204 VAL A C 1
ATOM 1607 O O . VAL A 1 204 ? 15.898 -6.123 -16.445 1.00 98.31 204 VAL A O 1
ATOM 1610 N N . VAL A 1 205 ? 14.005 -7.243 -15.978 1.00 97.94 205 VAL A N 1
ATOM 1611 C CA . VAL A 1 205 ? 14.238 -7.422 -14.546 1.00 97.94 205 VAL A CA 1
ATOM 1612 C C . VAL A 1 205 ? 14.322 -8.911 -14.261 1.00 97.94 205 VAL A C 1
ATOM 1614 O O . VAL A 1 205 ? 13.373 -9.652 -14.508 1.00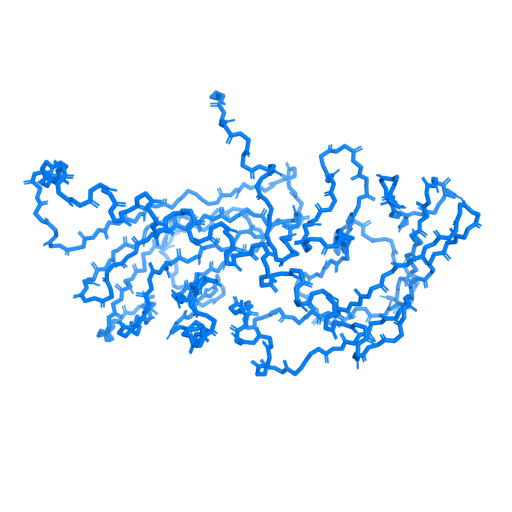 97.94 205 VAL A O 1
ATOM 1617 N N . GLU A 1 206 ? 15.445 -9.338 -13.700 1.00 97.62 206 GLU A N 1
ATOM 1618 C CA . GLU A 1 206 ? 15.655 -10.712 -13.261 1.00 97.62 206 GLU A CA 1
ATOM 1619 C C . GLU A 1 206 ? 15.813 -10.742 -11.749 1.00 97.62 206 GLU A C 1
ATOM 1621 O O . GLU A 1 206 ? 16.583 -9.969 -11.173 1.00 97.62 206 GLU A O 1
ATOM 1626 N N . ALA A 1 207 ? 15.080 -11.632 -11.090 1.00 96.25 207 ALA A N 1
ATOM 1627 C CA . ALA A 1 207 ? 15.183 -11.790 -9.651 1.00 96.25 207 ALA A CA 1
ATOM 1628 C C . ALA A 1 207 ? 14.793 -13.200 -9.217 1.00 96.25 207 ALA A C 1
ATOM 1630 O O . ALA A 1 207 ? 14.008 -13.886 -9.866 1.00 96.25 207 ALA A O 1
ATOM 1631 N N . THR A 1 208 ? 15.317 -13.607 -8.064 1.00 97.06 208 THR A N 1
ATOM 1632 C CA . THR A 1 208 ? 14.786 -14.740 -7.304 1.00 97.06 208 THR A CA 1
ATOM 1633 C C . THR A 1 208 ? 14.069 -14.169 -6.086 1.00 97.06 208 THR A C 1
ATOM 1635 O O . THR A 1 208 ? 14.726 -13.525 -5.262 1.00 97.06 208 THR A O 1
ATOM 1638 N N . PRO A 1 209 ? 12.739 -14.327 -5.963 1.00 94.19 209 PRO A N 1
ATOM 1639 C CA . PRO A 1 209 ? 12.025 -13.803 -4.812 1.00 94.19 209 PRO A CA 1
ATOM 1640 C C . PRO A 1 209 ? 12.471 -14.539 -3.539 1.00 94.19 209 PRO A C 1
ATOM 1642 O O . PRO A 1 209 ? 12.783 -15.734 -3.584 1.00 94.19 209 PRO A O 1
ATOM 1645 N N . PRO A 1 210 ? 12.489 -13.866 -2.376 1.00 90.75 210 PRO A N 1
ATOM 1646 C CA . PRO A 1 210 ? 12.702 -14.557 -1.114 1.00 90.75 210 PRO A CA 1
ATOM 1647 C C . PRO A 1 210 ? 11.545 -15.526 -0.842 1.00 90.75 210 PRO A C 1
ATOM 1649 O O . PRO A 1 210 ? 10.440 -15.366 -1.366 1.00 90.75 210 PRO A O 1
ATOM 1652 N N . LYS A 1 211 ? 11.760 -16.500 0.049 1.00 91.31 211 LYS A N 1
ATOM 1653 C CA . LYS A 1 211 ? 10.652 -17.296 0.594 1.00 91.31 211 LYS A CA 1
ATOM 1654 C C . LYS A 1 211 ? 9.718 -16.364 1.366 1.00 91.31 211 LYS A C 1
ATOM 1656 O O . LYS A 1 211 ? 10.070 -15.893 2.443 1.00 91.31 211 LYS A O 1
ATOM 1661 N N . CYS A 1 212 ? 8.555 -16.082 0.797 1.00 93.56 212 CYS A N 1
ATOM 1662 C CA . CYS A 1 212 ? 7.562 -15.175 1.355 1.00 93.56 212 CYS A CA 1
ATOM 1663 C C . CYS A 1 212 ? 6.152 -15.622 0.956 1.00 93.56 212 CYS A C 1
ATOM 1665 O O . CYS A 1 212 ? 5.974 -16.412 0.031 1.00 93.56 212 CYS A O 1
ATOM 1667 N N . HIS A 1 213 ? 5.146 -15.117 1.669 1.00 92.12 213 HIS A N 1
ATOM 1668 C CA . HIS A 1 213 ? 3.741 -15.429 1.393 1.00 92.12 213 HIS A CA 1
ATOM 1669 C C . HIS A 1 213 ? 3.179 -14.668 0.189 1.00 92.12 213 HIS A C 1
ATOM 1671 O O . HIS A 1 213 ? 2.149 -15.056 -0.357 1.00 92.12 213 HIS A O 1
ATOM 1677 N N . TYR A 1 214 ? 3.814 -13.559 -0.180 1.00 95.75 214 TYR A N 1
ATOM 1678 C CA . TYR A 1 214 ? 3.365 -12.652 -1.222 1.00 95.75 214 TYR A CA 1
ATOM 1679 C C . TYR A 1 214 ? 4.535 -11.770 -1.658 1.00 95.75 214 TYR A C 1
ATOM 1681 O O . TYR A 1 214 ? 5.280 -11.260 -0.819 1.00 95.75 214 TYR A O 1
ATOM 1689 N N . TRP A 1 215 ? 4.644 -11.537 -2.961 1.00 96.94 215 TRP A N 1
ATOM 1690 C CA . TRP A 1 215 ? 5.431 -10.447 -3.526 1.00 96.94 215 TRP A CA 1
ATOM 1691 C C . TRP A 1 215 ? 4.719 -9.912 -4.764 1.00 96.94 215 TRP A C 1
ATOM 1693 O O . TRP A 1 215 ? 3.925 -10.622 -5.386 1.00 96.94 215 TRP A O 1
ATOM 1703 N N . ASN A 1 216 ? 5.026 -8.676 -5.145 1.00 97.62 216 ASN A N 1
ATOM 1704 C CA . ASN A 1 216 ? 4.644 -8.157 -6.448 1.00 97.62 216 ASN A CA 1
ATOM 1705 C C . ASN A 1 216 ? 5.713 -7.236 -7.042 1.00 97.62 216 ASN A C 1
ATOM 1707 O O . ASN A 1 216 ? 6.690 -6.864 -6.391 1.00 97.62 216 ASN A O 1
ATOM 1711 N N . PHE A 1 217 ? 5.510 -6.909 -8.311 1.00 97.88 217 PHE A N 1
ATOM 1712 C CA . PHE A 1 217 ? 6.183 -5.845 -9.034 1.00 97.88 217 PHE A CA 1
ATOM 1713 C C . PHE A 1 217 ? 5.114 -4.910 -9.591 1.00 97.88 217 PHE A C 1
ATOM 1715 O O . PHE A 1 217 ? 4.120 -5.382 -10.143 1.00 97.88 217 PHE A O 1
ATOM 1722 N N . GLN A 1 218 ? 5.326 -3.599 -9.501 1.00 97.31 218 GLN A N 1
ATOM 1723 C CA . GLN A 1 218 ? 4.424 -2.601 -10.073 1.00 97.31 218 GLN A CA 1
ATOM 1724 C C . GLN A 1 218 ? 5.198 -1.431 -10.673 1.00 97.31 218 GLN A C 1
ATOM 1726 O O . GLN A 1 218 ? 6.247 -1.037 -10.162 1.00 97.31 218 GLN A O 1
ATOM 1731 N N . LEU A 1 219 ? 4.630 -0.824 -11.712 1.00 97.38 219 LEU A N 1
ATOM 1732 C CA . LEU A 1 219 ? 5.053 0.490 -12.175 1.00 97.38 219 LEU A CA 1
ATOM 1733 C C . LEU A 1 219 ? 4.244 1.590 -11.496 1.00 97.38 219 LEU A C 1
ATOM 1735 O O . LEU A 1 219 ? 3.026 1.487 -11.318 1.00 97.38 219 LEU A O 1
ATOM 1739 N N . GLY A 1 220 ? 4.947 2.670 -11.173 1.00 96.25 220 GLY A N 1
ATOM 1740 C CA . GLY A 1 220 ? 4.349 3.938 -10.793 1.00 96.25 220 GLY A CA 1
ATOM 1741 C C . GLY A 1 220 ? 4.823 5.075 -11.690 1.00 96.25 220 GLY A C 1
ATOM 1742 O O . GLY A 1 220 ? 5.870 4.978 -12.342 1.00 96.25 220 GLY A O 1
ATOM 1743 N N . ASN A 1 221 ? 4.039 6.149 -11.719 1.00 95.38 221 ASN A N 1
ATOM 1744 C CA . ASN A 1 221 ? 4.398 7.392 -12.392 1.00 95.38 221 ASN A CA 1
ATOM 1745 C C . ASN A 1 221 ? 5.252 8.303 -11.482 1.00 95.38 221 ASN A C 1
ATOM 1747 O O . ASN A 1 221 ? 5.578 7.973 -10.339 1.00 95.38 221 ASN A O 1
ATOM 1751 N N . VAL A 1 222 ? 5.605 9.487 -11.989 1.00 93.19 222 VAL A N 1
ATOM 1752 C CA . VAL A 1 222 ? 6.430 10.472 -11.264 1.00 93.19 222 VAL A CA 1
ATOM 1753 C C . VAL A 1 222 ? 5.771 11.051 -10.004 1.00 93.19 222 VAL A C 1
ATOM 1755 O O . VAL A 1 222 ? 6.466 11.653 -9.190 1.00 93.19 222 VAL A O 1
ATOM 1758 N N . TRP A 1 223 ? 4.464 10.853 -9.824 1.00 93.31 223 TRP A N 1
ATOM 1759 C CA . TRP A 1 223 ? 3.688 11.304 -8.666 1.00 93.31 223 TRP A CA 1
ATOM 1760 C C . TRP A 1 223 ? 3.556 10.232 -7.581 1.00 93.31 223 TRP A C 1
ATOM 1762 O O . TRP A 1 223 ? 2.833 10.427 -6.608 1.00 93.31 223 TRP A O 1
ATOM 1772 N N . ALA A 1 224 ? 4.277 9.114 -7.729 1.00 93.69 224 ALA A N 1
ATOM 1773 C CA . ALA A 1 224 ? 4.142 7.936 -6.881 1.00 93.69 224 ALA A CA 1
ATOM 1774 C C . ALA A 1 224 ? 2.718 7.360 -6.914 1.00 93.69 224 ALA A C 1
ATOM 1776 O O . ALA A 1 224 ? 2.173 6.983 -5.883 1.00 93.69 224 ALA A O 1
ATOM 1777 N N . GLU A 1 225 ? 2.103 7.283 -8.086 1.00 95.50 225 GLU A N 1
ATOM 1778 C CA . GLU A 1 225 ? 0.805 6.630 -8.265 1.00 95.50 225 GLU A CA 1
ATOM 1779 C C . GLU A 1 225 ? 1.018 5.354 -9.066 1.00 95.50 225 GLU A C 1
ATOM 1781 O O . GLU A 1 225 ? 1.737 5.379 -10.071 1.00 95.50 225 GLU A O 1
ATOM 1786 N N . SER A 1 226 ? 0.403 4.240 -8.656 1.00 96.06 226 SER A N 1
ATOM 1787 C CA . SER A 1 226 ? 0.377 3.058 -9.518 1.00 96.06 226 SER A CA 1
ATOM 1788 C C . SER A 1 226 ? -0.257 3.412 -10.868 1.00 96.06 226 SER A C 1
ATOM 1790 O O . SER A 1 226 ? -1.211 4.195 -10.945 1.00 96.06 226 SER A O 1
ATOM 1792 N N . LEU A 1 227 ? 0.244 2.840 -11.962 1.00 96.56 227 LEU A N 1
ATOM 1793 C CA . LEU A 1 227 ? -0.392 3.050 -13.266 1.00 96.56 227 LEU A CA 1
ATOM 1794 C C . LEU A 1 227 ? -1.793 2.399 -13.299 1.00 96.56 227 LEU A C 1
ATOM 1796 O O . LEU A 1 227 ? -2.210 1.721 -12.355 1.00 96.56 227 LEU A O 1
ATOM 1800 N N . ASP A 1 228 ? -2.575 2.623 -14.357 1.00 94.12 228 ASP A N 1
ATOM 1801 C CA . ASP A 1 228 ? -3.975 2.174 -14.402 1.00 94.12 228 ASP A CA 1
ATOM 1802 C C . ASP A 1 228 ? -4.128 0.649 -14.580 1.00 94.12 228 ASP A C 1
ATOM 1804 O O . ASP A 1 228 ? -4.341 0.127 -15.676 1.00 94.12 228 ASP A O 1
ATOM 1808 N N . HIS A 1 229 ? -4.063 -0.068 -13.460 1.00 93.06 229 HIS A N 1
ATOM 1809 C CA . HIS A 1 229 ? -4.174 -1.522 -13.378 1.00 93.06 229 HIS A CA 1
ATOM 1810 C C . HIS A 1 229 ? -5.560 -2.087 -13.727 1.00 93.06 229 HIS A C 1
ATOM 1812 O O . HIS A 1 229 ? -5.725 -3.304 -13.755 1.00 93.06 229 HIS A O 1
ATOM 1818 N N . ARG A 1 230 ? -6.572 -1.243 -13.973 1.00 90.25 230 ARG A N 1
ATOM 1819 C CA . ARG A 1 230 ? -7.914 -1.702 -14.376 1.00 90.25 230 ARG A CA 1
ATOM 1820 C C . ARG A 1 230 ? -7.964 -2.079 -15.851 1.00 90.25 230 ARG A C 1
ATOM 1822 O O . ARG A 1 230 ? -8.754 -2.933 -16.241 1.00 90.25 230 ARG A O 1
ATOM 1829 N N . PHE A 1 231 ? -7.131 -1.427 -16.662 1.00 91.25 231 PHE A N 1
ATOM 1830 C CA . PHE A 1 231 ? -7.146 -1.557 -18.120 1.00 91.25 231 PHE A CA 1
ATOM 1831 C C . PHE A 1 231 ? -5.796 -1.971 -18.705 1.00 91.25 231 PHE A C 1
ATOM 1833 O O . PHE A 1 231 ? -5.724 -2.301 -19.886 1.00 91.25 231 PHE A O 1
ATOM 1840 N N . GLN A 1 232 ? -4.724 -1.922 -17.914 1.00 94.06 232 GLN A N 1
ATOM 1841 C CA . GLN A 1 232 ? -3.367 -2.208 -18.360 1.00 94.06 232 GLN A CA 1
ATOM 1842 C C . GLN A 1 232 ? -2.677 -3.168 -17.391 1.00 94.06 232 GLN A C 1
ATOM 1844 O O . GLN A 1 232 ? -2.842 -3.087 -16.172 1.00 94.06 232 GLN A O 1
ATOM 1849 N N . ARG A 1 233 ? -1.845 -4.059 -17.931 1.00 96.19 233 ARG A N 1
ATOM 1850 C CA . ARG A 1 233 ? -1.012 -4.963 -17.135 1.00 96.19 233 ARG A CA 1
ATOM 1851 C C . ARG A 1 233 ? 0.221 -4.224 -16.621 1.00 96.19 233 ARG A C 1
ATOM 1853 O O . ARG A 1 233 ? 1.289 -4.315 -17.205 1.00 96.19 233 ARG A O 1
ATOM 1860 N N . VAL A 1 234 ? 0.052 -3.442 -15.563 1.00 97.25 234 VAL A N 1
ATOM 1861 C CA . VAL A 1 234 ? 1.096 -2.549 -15.006 1.00 97.25 234 VAL A CA 1
ATOM 1862 C C . VAL A 1 234 ? 1.719 -3.070 -13.708 1.00 97.25 234 VAL A C 1
ATOM 1864 O O . VAL A 1 234 ? 2.573 -2.420 -13.108 1.00 97.25 234 VAL A O 1
ATOM 1867 N N . HIS A 1 235 ? 1.256 -4.232 -13.256 1.00 97.62 235 HIS A N 1
ATOM 1868 C CA . HIS A 1 235 ? 1.768 -4.951 -12.101 1.00 97.62 235 HIS A CA 1
ATOM 1869 C C . HIS A 1 235 ? 1.603 -6.457 -12.318 1.00 97.62 235 HIS A C 1
ATOM 1871 O O . HIS A 1 235 ? 0.856 -6.890 -13.202 1.00 97.62 235 HIS A O 1
ATOM 1877 N N . ILE A 1 236 ? 2.314 -7.238 -11.514 1.00 97.88 236 ILE A N 1
ATOM 1878 C CA . ILE A 1 236 ? 2.196 -8.692 -11.434 1.00 97.88 236 ILE A CA 1
ATOM 1879 C C . ILE A 1 236 ? 2.569 -9.132 -10.024 1.00 97.88 236 ILE A C 1
ATOM 1881 O O . ILE A 1 236 ? 3.507 -8.586 -9.442 1.00 97.88 236 ILE A O 1
ATOM 1885 N N . ASN A 1 237 ? 1.859 -10.116 -9.483 1.00 98.06 237 ASN A N 1
ATOM 1886 C CA . ASN A 1 237 ? 2.160 -10.681 -8.172 1.00 98.06 237 ASN A CA 1
ATOM 1887 C C . ASN A 1 237 ? 2.582 -12.157 -8.252 1.00 98.06 237 ASN A C 1
ATOM 1889 O O . ASN A 1 237 ? 2.562 -12.783 -9.316 1.00 98.06 237 ASN A O 1
ATOM 1893 N N . SER A 1 238 ? 2.961 -12.719 -7.106 1.00 97.44 238 SER A N 1
ATOM 1894 C CA . SER A 1 238 ? 3.489 -14.078 -6.973 1.00 97.44 238 SER A CA 1
ATOM 1895 C C . SER A 1 238 ? 2.556 -15.203 -7.438 1.00 97.44 238 SER A C 1
ATOM 1897 O O . SER A 1 238 ? 3.034 -16.304 -7.682 1.00 97.44 238 SER A O 1
ATOM 1899 N N . SER A 1 239 ? 1.246 -14.966 -7.566 1.00 96.88 239 SER A N 1
ATOM 1900 C CA . SER A 1 239 ? 0.314 -15.964 -8.127 1.00 96.88 239 SER A CA 1
ATOM 1901 C C . SER A 1 239 ? 0.256 -15.961 -9.653 1.00 96.88 239 SER A C 1
ATOM 1903 O O . SER A 1 239 ? -0.174 -16.940 -10.257 1.00 96.88 239 SER A O 1
ATOM 1905 N N . GLN A 1 240 ? 0.666 -14.858 -10.278 1.00 96.44 240 GLN A N 1
ATOM 1906 C CA . GLN A 1 240 ? 0.540 -14.628 -11.718 1.00 96.44 240 GLN A CA 1
ATOM 1907 C C . GLN A 1 240 ? 1.874 -14.756 -12.453 1.00 96.44 240 GLN A C 1
ATOM 1909 O O . GLN A 1 240 ? 1.886 -14.958 -13.667 1.00 96.44 240 GLN A O 1
ATOM 1914 N N . ALA A 1 241 ? 2.988 -14.581 -11.742 1.00 97.62 241 ALA A N 1
ATOM 1915 C CA . ALA A 1 241 ? 4.318 -14.672 -12.316 1.00 97.62 241 ALA A CA 1
ATOM 1916 C C . ALA A 1 241 ? 4.634 -16.097 -12.787 1.00 97.62 241 ALA A C 1
ATOM 1918 O O . ALA A 1 241 ? 4.415 -17.075 -12.075 1.00 97.62 241 ALA A O 1
ATOM 1919 N N . VAL A 1 242 ? 5.195 -16.201 -13.989 1.00 98.12 242 VAL A N 1
ATOM 1920 C CA . VAL A 1 242 ? 5.781 -17.434 -14.513 1.00 98.12 242 VAL A CA 1
ATOM 1921 C C . VAL A 1 242 ? 7.244 -17.490 -14.092 1.00 98.12 242 VAL A C 1
ATOM 1923 O O . VAL A 1 242 ? 8.016 -16.576 -14.385 1.00 98.12 242 VAL A O 1
ATOM 1926 N N . TYR A 1 243 ? 7.616 -18.562 -13.404 1.00 98.12 243 TYR A N 1
ATOM 1927 C CA . TYR A 1 243 ? 8.971 -18.783 -12.910 1.00 98.12 243 TYR A CA 1
ATOM 1928 C C . TYR A 1 243 ? 9.770 -19.680 -13.853 1.00 98.12 243 TYR A C 1
ATOM 1930 O O . TYR A 1 243 ? 9.209 -20.471 -14.612 1.00 98.12 243 TYR A O 1
ATOM 1938 N N . ARG A 1 244 ? 11.093 -19.561 -13.769 1.00 98.00 244 ARG A N 1
ATOM 1939 C CA . ARG A 1 244 ? 12.047 -20.528 -14.313 1.00 98.00 244 ARG A CA 1
ATOM 1940 C C . ARG A 1 244 ? 12.155 -21.735 -13.374 1.00 98.00 244 ARG A C 1
ATOM 1942 O O . ARG A 1 244 ? 11.707 -21.682 -12.228 1.00 98.00 244 ARG A O 1
ATOM 1949 N N . ASP A 1 245 ? 12.800 -22.801 -13.840 1.00 97.75 245 ASP A N 1
ATOM 1950 C CA . ASP A 1 245 ? 12.950 -24.055 -13.083 1.00 97.75 245 ASP A CA 1
ATOM 1951 C C . ASP A 1 245 ? 13.703 -23.884 -11.749 1.00 97.75 245 ASP A C 1
ATOM 1953 O O . ASP A 1 245 ? 13.485 -24.644 -10.807 1.00 97.75 245 ASP A O 1
ATOM 1957 N N . ASP A 1 246 ? 14.570 -22.872 -11.645 1.00 96.94 246 ASP A N 1
ATOM 1958 C CA . ASP A 1 246 ? 15.323 -22.539 -10.430 1.00 96.94 246 ASP A CA 1
ATOM 1959 C C . ASP A 1 246 ? 14.543 -21.658 -9.432 1.00 96.94 246 ASP A C 1
ATOM 1961 O O . ASP A 1 246 ? 15.058 -21.323 -8.363 1.00 96.94 246 ASP A O 1
ATOM 1965 N N . GLY A 1 247 ? 13.300 -21.290 -9.758 1.00 96.25 247 GLY A N 1
ATOM 1966 C CA . GLY A 1 247 ? 12.452 -20.414 -8.949 1.00 96.25 247 GLY A CA 1
ATOM 1967 C C . GLY A 1 247 ? 12.712 -18.916 -9.139 1.00 96.25 247 GLY A C 1
ATOM 1968 O O . GLY A 1 247 ? 12.042 -18.103 -8.498 1.00 96.25 247 GLY A O 1
ATOM 1969 N N . SER A 1 248 ? 13.644 -18.523 -10.013 1.00 97.94 248 SER A N 1
ATOM 1970 C CA . SER A 1 248 ? 13.787 -17.135 -10.459 1.00 97.94 248 SER A CA 1
ATOM 1971 C C . SER A 1 248 ? 12.686 -16.750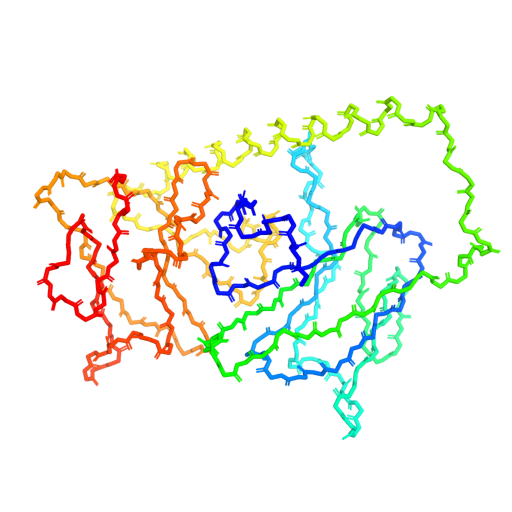 -11.453 1.00 97.94 248 SER A C 1
ATOM 1973 O O . SER A 1 248 ? 11.950 -17.599 -11.958 1.00 97.94 248 SER A O 1
ATOM 1975 N N . PHE A 1 249 ? 12.559 -15.463 -11.764 1.00 97.88 249 PHE A N 1
ATOM 1976 C CA . PHE A 1 249 ? 11.711 -14.985 -12.853 1.00 97.88 249 PHE A CA 1
ATOM 1977 C C . PHE A 1 249 ? 12.442 -13.959 -13.720 1.00 97.88 249 PHE A C 1
ATOM 1979 O O . PHE A 1 249 ? 13.346 -13.257 -13.263 1.00 97.88 249 PHE A O 1
ATOM 1986 N N . GLU A 1 250 ? 11.995 -13.867 -14.971 1.00 98.25 250 GLU A N 1
ATOM 1987 C CA . GLU A 1 250 ? 12.241 -12.733 -15.860 1.00 98.25 250 GLU A CA 1
ATOM 1988 C C . GLU A 1 250 ? 10.976 -11.891 -15.931 1.00 98.25 250 GLU A C 1
ATOM 1990 O O . GLU A 1 250 ? 9.880 -12.439 -16.048 1.00 98.25 250 GLU A O 1
ATOM 1995 N N . LEU A 1 251 ? 11.101 -10.575 -15.897 1.00 98.19 251 LEU A N 1
ATOM 1996 C CA . LEU A 1 251 ? 10.012 -9.638 -16.127 1.00 98.19 251 LEU A CA 1
ATOM 1997 C C . LEU A 1 251 ? 10.464 -8.628 -17.172 1.00 98.19 251 LEU A C 1
ATOM 1999 O O . LEU A 1 251 ? 11.579 -8.121 -17.103 1.00 98.19 251 LEU A O 1
ATOM 2003 N N . VAL A 1 252 ? 9.588 -8.322 -18.128 1.00 98.56 252 VAL A N 1
ATOM 2004 C CA . VAL A 1 252 ? 9.902 -7.393 -19.218 1.00 98.56 252 VAL A CA 1
ATOM 2005 C C . VAL A 1 252 ? 8.953 -6.210 -19.148 1.00 98.56 252 VAL A C 1
ATOM 2007 O O . VAL A 1 252 ? 7.751 -6.363 -19.352 1.00 98.56 252 VAL A O 1
ATOM 2010 N N . VAL A 1 253 ? 9.485 -5.023 -18.876 1.00 98.69 253 VAL A N 1
ATOM 2011 C CA . VAL A 1 253 ? 8.743 -3.766 -18.977 1.00 98.69 253 VAL A CA 1
ATOM 2012 C C . VAL A 1 253 ? 8.932 -3.199 -20.379 1.00 98.69 253 VAL A C 1
ATOM 2014 O O . VAL A 1 253 ? 10.062 -2.934 -20.781 1.00 98.69 253 VAL A O 1
ATOM 2017 N N . ALA A 1 254 ? 7.841 -2.999 -21.117 1.00 98.38 254 ALA A N 1
ATOM 2018 C CA . ALA A 1 254 ? 7.887 -2.463 -22.479 1.00 98.38 254 ALA A CA 1
ATOM 2019 C C . ALA A 1 254 ? 6.580 -1.754 -22.862 1.00 98.38 254 ALA A C 1
ATOM 2021 O O . ALA A 1 254 ? 5.516 -2.048 -22.311 1.00 98.38 254 ALA A O 1
ATOM 2022 N N . HIS A 1 255 ? 6.639 -0.858 -23.854 1.00 97.75 255 HIS A N 1
ATOM 2023 C CA . HIS A 1 255 ? 5.460 -0.129 -24.348 1.00 97.75 255 HIS A CA 1
ATOM 2024 C C . HIS A 1 255 ? 4.418 -1.026 -25.033 1.00 97.75 255 HIS A C 1
ATOM 2026 O O . HIS A 1 255 ? 3.232 -0.699 -25.049 1.00 97.75 255 HIS A O 1
ATOM 2032 N N . ARG A 1 256 ? 4.850 -2.142 -25.627 1.00 96.06 256 ARG A N 1
ATOM 2033 C CA . ARG A 1 256 ? 4.000 -3.111 -26.333 1.00 96.06 256 ARG A CA 1
ATOM 2034 C C . ARG A 1 256 ? 4.338 -4.509 -25.853 1.00 96.06 256 ARG A C 1
ATOM 2036 O O . ARG A 1 256 ? 5.480 -4.745 -25.477 1.00 96.06 256 ARG A O 1
ATOM 2043 N N . ASP A 1 257 ? 3.359 -5.406 -25.914 1.00 96.25 257 ASP A N 1
ATOM 2044 C CA . ASP A 1 257 ? 3.550 -6.808 -25.554 1.00 96.25 257 ASP A CA 1
ATOM 2045 C C . ASP A 1 257 ? 4.584 -7.462 -26.485 1.00 96.25 257 ASP A C 1
ATOM 2047 O O . ASP A 1 257 ? 4.320 -7.579 -27.686 1.00 96.25 257 ASP A O 1
ATOM 2051 N N . PRO A 1 258 ? 5.753 -7.885 -25.971 1.00 95.69 258 PRO A N 1
ATOM 2052 C CA . PRO A 1 258 ? 6.745 -8.600 -26.761 1.00 95.69 258 PRO A CA 1
ATOM 2053 C C . PRO A 1 258 ? 6.428 -10.104 -26.882 1.00 95.69 258 PRO A C 1
ATOM 2055 O O . PRO A 1 258 ? 7.249 -10.857 -27.398 1.00 95.69 258 PRO A O 1
ATOM 2058 N N . GLY A 1 259 ? 5.275 -10.568 -26.383 1.00 96.75 259 GLY A N 1
ATOM 2059 C CA . GLY A 1 259 ? 4.922 -11.984 -26.263 1.00 96.75 259 GLY A CA 1
ATOM 2060 C C . GLY A 1 259 ? 5.512 -12.651 -25.017 1.00 96.75 259 GLY A C 1
ATOM 2061 O O . GLY A 1 259 ? 5.576 -13.878 -24.950 1.00 96.75 259 GLY A O 1
ATOM 2062 N N . HIS A 1 260 ? 5.967 -11.864 -24.036 1.00 97.81 260 HIS A N 1
ATOM 2063 C CA . HIS A 1 260 ? 6.609 -12.377 -22.825 1.00 97.81 260 HIS A CA 1
ATOM 2064 C C . HIS A 1 260 ? 5.586 -12.616 -21.706 1.00 97.81 260 HIS A C 1
ATOM 2066 O O . HIS A 1 260 ? 4.792 -11.737 -21.366 1.00 97.81 260 HIS A O 1
ATOM 2072 N N . ALA A 1 261 ? 5.638 -13.791 -21.070 1.00 97.00 261 ALA A N 1
ATOM 2073 C CA . ALA A 1 261 ? 4.631 -14.219 -20.096 1.00 97.00 261 ALA A CA 1
ATOM 2074 C C . ALA A 1 261 ? 4.481 -13.257 -18.908 1.00 97.00 261 ALA A C 1
ATOM 2076 O O . ALA A 1 261 ? 3.363 -13.026 -18.457 1.00 97.00 261 ALA A O 1
ATOM 2077 N N . ASN A 1 262 ? 5.578 -12.646 -18.455 1.00 98.12 262 ASN A N 1
ATOM 2078 C CA . ASN A 1 262 ? 5.611 -11.652 -17.374 1.00 98.12 262 ASN A CA 1
ATOM 2079 C C . ASN A 1 262 ? 5.747 -10.211 -17.894 1.00 98.12 262 ASN A C 1
ATOM 2081 O O . ASN A 1 262 ? 6.410 -9.391 -17.267 1.00 98.12 262 ASN A O 1
ATOM 2085 N N . TRP A 1 263 ? 5.211 -9.899 -19.076 1.00 98.38 263 TRP A N 1
ATOM 2086 C CA . TRP A 1 263 ? 5.252 -8.534 -19.600 1.00 98.38 263 TRP A CA 1
ATOM 2087 C C . TRP A 1 263 ? 4.476 -7.548 -18.713 1.00 98.38 263 TRP A C 1
ATOM 2089 O O . TRP A 1 263 ? 3.376 -7.851 -18.244 1.00 98.38 263 TRP A O 1
ATOM 2099 N N . ILE A 1 264 ? 5.044 -6.355 -18.536 1.00 98.50 264 ILE A N 1
ATOM 2100 C CA . ILE A 1 264 ? 4.437 -5.204 -17.874 1.00 98.50 264 ILE A CA 1
ATOM 2101 C C . ILE A 1 264 ? 4.384 -4.025 -18.853 1.00 98.50 264 ILE A C 1
ATOM 2103 O O . ILE A 1 264 ? 5.402 -3.576 -19.382 1.00 98.50 264 ILE A O 1
ATOM 2107 N N . SER A 1 265 ? 3.179 -3.507 -19.071 1.00 98.06 265 SER A N 1
ATOM 2108 C CA . SER A 1 265 ? 2.906 -2.337 -19.904 1.00 98.06 265 SER A CA 1
ATOM 2109 C C . SER A 1 265 ? 3.380 -1.061 -19.215 1.00 98.06 265 SER A C 1
ATOM 2111 O O . SER A 1 265 ? 3.039 -0.814 -18.058 1.00 98.06 265 SER A O 1
ATOM 2113 N N . THR A 1 266 ? 4.080 -0.195 -19.949 1.00 98.06 266 THR A N 1
ATOM 2114 C CA . THR A 1 266 ? 4.376 1.180 -19.501 1.00 98.06 266 THR A CA 1
ATOM 2115 C C . THR A 1 266 ? 3.145 2.092 -19.528 1.00 98.06 266 THR A C 1
ATOM 2117 O O . THR A 1 266 ? 3.206 3.234 -19.080 1.00 98.06 266 THR A O 1
ATOM 2120 N N . ALA A 1 267 ? 2.014 1.614 -20.067 1.00 96.69 267 ALA A N 1
ATOM 2121 C CA . ALA A 1 267 ? 0.763 2.360 -20.194 1.00 96.69 267 ALA A CA 1
ATOM 2122 C C . ALA A 1 267 ? 0.940 3.752 -20.841 1.00 96.69 267 ALA A C 1
ATOM 2124 O O . ALA A 1 267 ? 0.284 4.716 -20.449 1.00 96.69 267 ALA A O 1
ATOM 2125 N N . GLY A 1 268 ? 1.849 3.859 -21.816 1.00 94.44 268 GLY A N 1
ATOM 2126 C CA . GLY A 1 268 ? 2.094 5.088 -22.579 1.00 94.44 268 GLY A CA 1
ATOM 2127 C C . GLY A 1 268 ? 2.949 6.148 -21.877 1.00 94.44 268 GLY A C 1
ATOM 2128 O O . GLY A 1 268 ? 3.019 7.266 -22.383 1.00 94.44 268 GLY A O 1
ATOM 2129 N N . HIS A 1 269 ? 3.567 5.812 -20.742 1.00 95.19 269 HIS A N 1
ATOM 2130 C CA . HIS A 1 269 ? 4.583 6.640 -20.084 1.00 95.19 269 HIS A CA 1
ATOM 2131 C C . HIS A 1 269 ? 5.964 6.424 -20.700 1.00 95.19 269 HIS A C 1
ATOM 2133 O O . HIS A 1 269 ? 6.193 5.306 -21.222 1.00 95.19 269 HIS A O 1
#

Radius of gyration: 20.35 Å; chains: 1; bounding box: 47×52×56 Å

pLDDT: mean 90.59, std 11.45, range [28.73, 98.69]